Protein AF-A0AA40I3T8-F1 (afdb_monomer_lite)

Sequence (195 aa):
MSRAKANWLRAFNKVRLQLQEARGEGEMSKSLWFKGGPGGGLIIIDSMPDIRKRKPIPLVSDLKNHVYKKTLQALIYPISCTTPHNFEVWTATTPTYCYECEGLLWGIARQGMRCTECGVKCHEKCQDLLNADCLQRAAEKSSKHGAEDRTQNIIMVLKDRMKIRERNKPEIFELIQEIFAVTKAAHTQQMKGGC

Structure (mmCIF, N/CA/C/O backbone):
data_AF-A0AA40I3T8-F1
#
_entry.id   AF-A0AA40I3T8-F1
#
loop_
_atom_site.group_PDB
_atom_site.id
_atom_site.type_symbol
_atom_site.label_atom_id
_atom_site.label_alt_id
_atom_site.label_comp_id
_atom_site.label_asym_id
_atom_site.label_entity_id
_atom_site.label_seq_id
_atom_site.pdbx_PDB_ins_code
_atom_site.Cartn_x
_atom_site.Cartn_y
_atom_site.Cartn_z
_atom_site.occupancy
_atom_site.B_iso_or_equiv
_atom_site.auth_seq_id
_atom_site.auth_comp_id
_atom_site.auth_asym_id
_atom_site.auth_atom_id
_atom_site.pdbx_PDB_model_num
ATOM 1 N N . MET A 1 1 ? 21.566 -36.179 -21.725 1.00 53.62 1 MET A N 1
ATOM 2 C CA . MET A 1 1 ? 21.954 -34.922 -21.033 1.00 53.62 1 MET A CA 1
ATOM 3 C C . MET A 1 1 ? 20.804 -33.932 -21.158 1.00 53.62 1 MET A C 1
ATOM 5 O O . MET A 1 1 ? 20.347 -33.722 -22.273 1.00 53.62 1 MET A O 1
ATOM 9 N N . SER A 1 2 ? 20.280 -33.382 -20.056 1.00 72.12 2 SER A N 1
ATOM 10 C CA . SER A 1 2 ? 19.110 -32.493 -20.123 1.00 72.12 2 SER A CA 1
ATOM 11 C C . SER A 1 2 ? 19.454 -31.164 -20.807 1.00 72.12 2 SER A C 1
ATOM 13 O O . SER A 1 2 ? 20.553 -30.627 -20.646 1.00 72.12 2 SER A O 1
ATOM 15 N N . ARG A 1 3 ? 18.495 -30.616 -21.561 1.00 63.03 3 ARG A N 1
ATOM 16 C CA . ARG A 1 3 ? 18.618 -29.331 -22.276 1.00 63.03 3 ARG A CA 1
ATOM 17 C C . ARG A 1 3 ? 18.999 -28.190 -21.316 1.00 63.03 3 ARG A C 1
ATOM 19 O O . ARG A 1 3 ? 19.818 -27.342 -21.651 1.00 63.03 3 ARG A O 1
ATOM 26 N N . ALA A 1 4 ? 18.503 -28.257 -20.079 1.00 53.59 4 ALA A N 1
ATOM 27 C CA . ALA A 1 4 ? 18.861 -27.359 -18.983 1.00 53.59 4 ALA A CA 1
ATOM 28 C C . ALA A 1 4 ? 20.340 -27.468 -18.567 1.00 53.59 4 ALA A C 1
ATOM 30 O O . ALA A 1 4 ? 21.004 -26.448 -18.410 1.00 53.59 4 ALA A O 1
ATOM 31 N N . LYS A 1 5 ? 20.893 -28.685 -18.466 1.00 64.19 5 LYS A N 1
ATOM 32 C CA . LYS A 1 5 ? 22.305 -28.908 -18.114 1.00 64.19 5 LYS A CA 1
ATOM 33 C C . LYS A 1 5 ? 23.253 -28.413 -19.209 1.00 64.19 5 LYS A C 1
ATOM 35 O O . LYS A 1 5 ? 24.288 -27.832 -18.900 1.00 64.19 5 LYS A O 1
ATOM 40 N N . ALA A 1 6 ? 22.882 -28.580 -20.480 1.00 76.94 6 ALA A N 1
ATOM 41 C CA . ALA A 1 6 ? 23.649 -28.047 -21.608 1.00 76.94 6 ALA A CA 1
ATOM 42 C C . ALA A 1 6 ? 23.644 -26.508 -21.637 1.00 76.94 6 ALA A C 1
ATOM 44 O O . ALA A 1 6 ? 24.681 -25.887 -21.869 1.00 76.94 6 ALA A O 1
ATOM 45 N N . ASN A 1 7 ? 22.495 -25.895 -21.348 1.00 64.69 7 ASN A N 1
ATOM 46 C CA . ASN A 1 7 ? 22.360 -24.441 -21.299 1.00 64.69 7 ASN A CA 1
ATOM 47 C C . ASN A 1 7 ? 23.112 -23.837 -20.105 1.00 64.69 7 ASN A C 1
ATOM 49 O O . ASN A 1 7 ? 23.801 -22.831 -20.268 1.00 64.69 7 ASN A O 1
ATOM 53 N N . TRP A 1 8 ? 23.060 -24.490 -18.942 1.00 78.94 8 TRP A N 1
ATOM 54 C CA . TRP A 1 8 ? 23.827 -24.093 -17.762 1.00 78.94 8 TRP A CA 1
ATOM 55 C C . TRP A 1 8 ? 25.337 -24.201 -18.004 1.00 78.94 8 TRP A C 1
ATOM 57 O O . TRP A 1 8 ? 26.060 -23.250 -17.726 1.00 78.94 8 TRP A O 1
ATOM 67 N N . LEU A 1 9 ? 25.818 -25.290 -18.622 1.00 80.38 9 LEU A N 1
ATOM 68 C CA . LEU A 1 9 ? 27.239 -25.428 -18.970 1.00 80.38 9 LEU A CA 1
ATOM 69 C C . LEU A 1 9 ? 27.714 -24.339 -19.944 1.00 80.38 9 LEU A C 1
ATOM 71 O O . LEU A 1 9 ? 28.826 -23.838 -19.801 1.00 80.38 9 LEU A O 1
ATOM 75 N N . ARG A 1 10 ? 26.894 -23.956 -20.931 1.00 74.56 10 ARG A N 1
ATOM 76 C CA . ARG A 1 10 ? 27.240 -22.879 -21.875 1.00 74.56 10 ARG A CA 1
ATOM 77 C C . ARG A 1 10 ? 27.305 -21.518 -21.187 1.00 74.56 10 ARG A C 1
ATOM 79 O O . ARG A 1 10 ? 28.254 -20.777 -21.423 1.00 74.56 10 ARG A O 1
ATOM 86 N N . ALA A 1 11 ? 26.332 -21.206 -20.329 1.00 71.44 11 ALA A N 1
ATOM 87 C CA . ALA A 1 11 ? 26.319 -19.962 -19.563 1.00 71.44 11 ALA A CA 1
ATOM 88 C C . ALA A 1 11 ? 27.517 -19.885 -18.603 1.00 71.44 11 ALA A C 1
ATOM 90 O O . ALA A 1 11 ? 28.241 -18.893 -18.596 1.00 71.44 11 ALA A O 1
ATOM 91 N N . PHE A 1 12 ? 27.784 -20.971 -17.874 1.00 83.94 12 PHE A N 1
ATOM 92 C CA . PHE A 1 12 ? 28.923 -21.089 -16.969 1.00 83.94 12 PHE A CA 1
ATOM 93 C C . PHE A 1 12 ? 30.262 -20.928 -17.701 1.00 83.94 12 PHE A C 1
ATOM 95 O O . PHE A 1 12 ? 31.098 -20.129 -17.288 1.00 83.94 12 PHE A O 1
ATOM 102 N N . ASN A 1 13 ? 30.459 -21.620 -18.829 1.00 82.31 13 ASN A N 1
ATOM 103 C CA . ASN A 1 13 ? 31.703 -21.530 -19.597 1.00 82.31 13 ASN A CA 1
ATOM 104 C C . ASN A 1 13 ? 31.924 -20.148 -20.220 1.00 82.31 13 ASN A C 1
ATOM 106 O O . ASN A 1 13 ? 33.068 -19.710 -20.315 1.00 82.31 13 ASN A O 1
ATOM 110 N N . LYS A 1 14 ? 30.849 -19.446 -20.596 1.00 71.25 14 LYS A N 1
ATOM 111 C CA . LYS A 1 14 ? 30.925 -18.080 -21.123 1.00 71.25 14 LYS A CA 1
ATOM 112 C C . LYS A 1 14 ? 31.380 -17.085 -20.052 1.00 71.25 14 LYS A C 1
ATOM 114 O O . LYS A 1 14 ? 32.286 -16.303 -20.308 1.00 71.25 14 LYS A O 1
ATOM 119 N N . VAL A 1 15 ? 30.823 -17.175 -18.842 1.00 68.44 15 VAL A N 1
ATOM 120 C CA . VAL A 1 15 ? 31.252 -16.354 -17.693 1.00 68.44 15 VAL A CA 1
ATOM 121 C C . VAL A 1 15 ? 32.684 -16.704 -17.266 1.00 68.44 15 VAL A C 1
ATOM 123 O O . VAL A 1 15 ? 33.480 -15.819 -16.969 1.00 68.44 15 VAL A O 1
ATOM 126 N N . ARG A 1 16 ? 33.050 -17.993 -17.289 1.00 77.44 16 ARG A N 1
ATOM 127 C CA . ARG A 1 16 ? 34.401 -18.471 -16.955 1.00 77.44 16 ARG A CA 1
ATOM 128 C C . ARG A 1 16 ? 35.474 -17.924 -17.904 1.00 77.44 16 ARG A C 1
ATOM 130 O O . ARG A 1 16 ? 36.539 -17.546 -17.432 1.00 77.44 16 ARG A O 1
ATOM 137 N N . LEU A 1 17 ? 35.203 -17.883 -19.211 1.00 65.94 17 LEU A N 1
ATOM 138 C CA . LEU A 1 17 ? 36.125 -17.323 -20.209 1.00 65.94 17 LEU A CA 1
ATOM 139 C C . LEU A 1 17 ? 36.310 -15.812 -20.020 1.00 65.94 17 LEU A C 1
ATOM 141 O O . LEU A 1 17 ? 37.442 -15.346 -20.001 1.00 65.94 17 LEU A O 1
ATOM 145 N N . GLN A 1 18 ? 35.226 -15.085 -19.742 1.00 57.81 18 GLN A N 1
ATOM 146 C CA . GLN A 1 18 ? 35.279 -13.648 -19.444 1.00 57.81 18 GLN A CA 1
ATOM 147 C C . GLN A 1 18 ? 36.075 -13.337 -18.165 1.00 57.81 18 GLN A C 1
ATOM 149 O O . GLN A 1 18 ? 36.774 -12.331 -18.092 1.00 57.81 18 GLN A O 1
ATOM 154 N N . LEU A 1 19 ? 36.021 -14.221 -17.163 1.00 55.50 19 LEU A N 1
ATOM 155 C CA . LEU A 1 19 ? 36.841 -14.111 -15.951 1.00 55.50 19 LEU A CA 1
ATOM 156 C C . LEU A 1 19 ? 38.314 -14.492 -16.174 1.00 55.50 19 LEU A C 1
ATOM 158 O O . LEU A 1 19 ? 39.167 -14.007 -15.435 1.00 55.50 19 LEU A O 1
ATOM 162 N N . GLN A 1 20 ? 38.623 -15.357 -17.149 1.00 55.56 20 GLN A N 1
ATOM 163 C CA . GLN A 1 20 ? 40.003 -15.692 -17.528 1.00 55.56 20 GLN A CA 1
ATOM 164 C C . GLN A 1 20 ? 40.654 -14.578 -18.355 1.00 55.56 20 GLN A C 1
ATOM 166 O O . GLN A 1 20 ? 41.813 -14.263 -18.107 1.00 55.56 20 GLN A O 1
ATOM 171 N N . GLU A 1 21 ? 39.908 -13.937 -19.259 1.00 50.06 21 GLU A N 1
ATOM 172 C CA . GLU A 1 21 ? 40.351 -12.730 -19.976 1.00 50.06 21 GLU A CA 1
ATOM 173 C C . GLU A 1 21 ? 40.605 -11.559 -19.013 1.00 50.06 21 GLU A C 1
ATOM 175 O O . GLU A 1 21 ? 41.564 -10.817 -19.187 1.00 50.06 21 GLU A O 1
ATOM 180 N N . ALA A 1 22 ? 39.816 -11.447 -17.938 1.00 47.25 22 ALA A N 1
ATOM 181 C CA . ALA A 1 22 ? 40.004 -10.441 -16.889 1.00 47.25 22 ALA A CA 1
ATOM 182 C C . ALA A 1 22 ? 41.127 -10.763 -15.874 1.00 47.25 22 ALA A C 1
ATOM 184 O O . ALA A 1 22 ? 41.370 -9.965 -14.971 1.00 47.25 22 ALA A O 1
ATOM 185 N N . ARG A 1 23 ? 41.786 -11.930 -15.968 1.00 41.06 23 ARG A N 1
ATOM 186 C CA . ARG A 1 23 ? 42.823 -12.393 -15.017 1.00 41.06 23 ARG A CA 1
ATOM 187 C C . ARG A 1 23 ? 44.205 -12.627 -15.632 1.00 41.06 23 ARG A C 1
ATOM 189 O O . ARG A 1 23 ? 45.072 -13.193 -14.966 1.00 41.06 23 ARG A O 1
ATOM 196 N N . GLY A 1 24 ? 44.445 -12.198 -16.866 1.00 42.38 24 GLY A N 1
ATOM 197 C CA . GLY A 1 24 ? 45.802 -12.142 -17.404 1.00 42.38 24 GLY A CA 1
ATOM 198 C C . GLY A 1 24 ? 46.616 -11.024 -16.749 1.00 42.38 24 GLY A C 1
ATOM 199 O O . GLY A 1 24 ? 46.648 -9.944 -17.313 1.00 42.38 24 GLY A O 1
ATOM 200 N N . GLU A 1 25 ? 47.193 -11.287 -15.565 1.00 33.34 25 GLU A N 1
ATOM 201 C CA . GLU A 1 25 ? 48.498 -10.816 -15.039 1.00 33.34 25 GLU A CA 1
ATOM 202 C C . GLU A 1 25 ? 48.643 -11.179 -13.530 1.00 33.34 25 GLU A C 1
ATOM 204 O O . GLU A 1 25 ? 47.852 -10.732 -12.703 1.00 33.34 25 GLU A O 1
ATOM 209 N N . GLY A 1 26 ? 49.658 -11.991 -13.169 1.00 31.94 26 GLY A N 1
ATOM 210 C CA . GLY A 1 26 ? 50.244 -12.058 -11.806 1.00 31.94 26 GLY A CA 1
ATOM 211 C C . GLY A 1 26 ? 49.864 -13.204 -10.834 1.00 31.94 26 GLY A C 1
ATOM 212 O O . GLY A 1 26 ? 49.038 -13.014 -9.951 1.00 31.94 26 GLY A O 1
ATOM 213 N N . GLU A 1 27 ? 50.500 -14.376 -11.007 1.00 31.41 27 GLU A N 1
ATOM 214 C CA . GLU A 1 27 ? 51.139 -15.317 -10.032 1.00 31.41 27 GLU A CA 1
ATOM 215 C C . GLU A 1 27 ? 50.787 -15.301 -8.506 1.00 31.41 27 GLU A C 1
ATOM 217 O O . GLU A 1 27 ? 50.675 -14.247 -7.900 1.00 31.41 27 GLU A O 1
ATOM 222 N N . MET A 1 28 ? 50.863 -16.369 -7.687 1.00 34.16 28 MET A N 1
ATOM 223 C CA . MET A 1 28 ? 50.444 -17.788 -7.648 1.00 34.16 28 MET A CA 1
ATOM 224 C C . MET A 1 28 ? 50.898 -18.359 -6.268 1.00 34.16 28 MET A C 1
ATOM 226 O O . MET A 1 28 ? 52.085 -18.400 -5.978 1.00 34.16 28 MET A O 1
ATOM 230 N N . SER A 1 29 ? 49.953 -18.900 -5.480 1.00 36.94 29 SER A N 1
ATOM 231 C CA . SER A 1 29 ? 50.084 -19.968 -4.447 1.00 36.94 29 SER A CA 1
ATOM 232 C C . SER A 1 29 ? 50.837 -19.805 -3.105 1.00 36.94 29 SER A C 1
ATOM 234 O O . SER A 1 29 ? 52.056 -19.674 -3.064 1.00 36.94 29 SER A O 1
ATOM 236 N N . LYS A 1 30 ? 50.106 -20.091 -2.002 1.00 35.59 30 LYS A N 1
ATOM 237 C CA . LYS A 1 30 ? 50.321 -21.198 -1.012 1.00 35.59 30 LYS A CA 1
ATOM 238 C C . LYS A 1 30 ? 49.269 -21.106 0.125 1.00 35.59 30 LYS A C 1
ATOM 240 O O . LYS A 1 30 ? 49.257 -20.143 0.876 1.00 35.59 30 LYS A O 1
ATOM 245 N N . SER A 1 31 ? 48.196 -21.912 0.108 1.00 34.19 31 SER A N 1
ATOM 246 C CA . SER A 1 31 ? 48.013 -23.217 0.799 1.00 34.19 31 SER A CA 1
ATOM 247 C C . SER A 1 31 ? 47.914 -23.122 2.341 1.00 34.19 31 SER A C 1
ATOM 249 O O . SER A 1 31 ? 48.894 -22.821 3.008 1.00 34.19 31 SER A O 1
ATOM 251 N N . LEU A 1 32 ? 46.712 -23.285 2.914 1.00 34.31 32 LE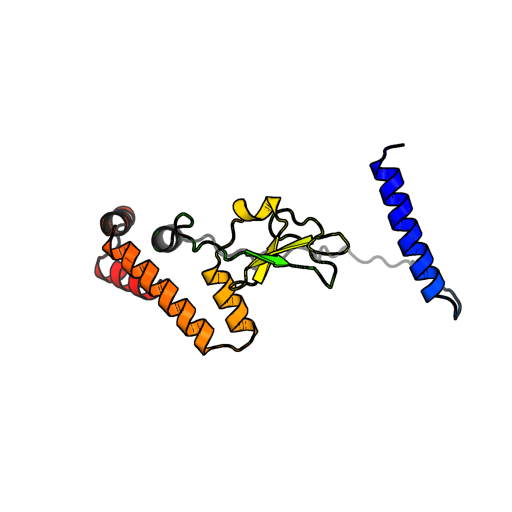U A N 1
ATOM 252 C CA . LEU A 1 32 ? 46.184 -24.544 3.503 1.00 34.31 32 LEU A CA 1
ATOM 253 C C . LEU A 1 32 ? 46.664 -24.838 4.943 1.00 34.31 32 LEU A C 1
ATOM 255 O O . LEU A 1 32 ? 47.571 -25.629 5.168 1.00 34.31 32 LEU A O 1
ATOM 259 N N . TRP A 1 33 ? 46.023 -24.193 5.921 1.00 36.47 33 TRP A N 1
ATOM 260 C CA . TRP A 1 33 ? 45.115 -24.788 6.926 1.00 36.47 33 TRP A CA 1
ATOM 261 C C . TRP A 1 33 ? 45.320 -26.226 7.454 1.00 36.47 33 TRP A C 1
ATOM 263 O O . TRP A 1 33 ? 44.358 -26.835 7.906 1.00 36.47 33 TRP A O 1
ATOM 273 N N . PHE A 1 34 ? 46.536 -26.767 7.503 1.00 34.00 34 PHE A N 1
ATOM 274 C CA . PHE A 1 34 ? 46.805 -27.980 8.283 1.00 34.00 34 PHE A CA 1
ATOM 275 C C . PHE A 1 34 ? 48.152 -27.911 9.005 1.00 34.00 34 PHE A C 1
ATOM 277 O O . PHE A 1 34 ? 49.190 -28.252 8.448 1.00 34.00 34 PHE A O 1
ATOM 284 N N . LYS A 1 35 ? 48.110 -27.547 10.292 1.00 39.00 35 LYS A N 1
ATOM 285 C CA . LYS A 1 35 ? 49.017 -28.084 11.317 1.00 39.00 35 LYS A CA 1
ATOM 286 C C . LYS A 1 35 ? 48.231 -28.296 12.613 1.00 39.00 35 LYS A C 1
ATOM 288 O O . LYS A 1 35 ? 47.920 -27.341 13.314 1.00 39.00 35 LYS A O 1
ATOM 293 N N . GLY A 1 36 ? 47.889 -29.554 12.890 1.00 34.34 36 GLY A N 1
ATOM 294 C CA . GLY A 1 36 ? 47.422 -30.005 14.201 1.00 34.34 36 GLY A CA 1
ATOM 295 C C . GLY A 1 36 ? 48.603 -30.260 15.141 1.00 34.34 36 GLY A C 1
ATOM 296 O O . GLY A 1 36 ? 49.664 -30.697 14.697 1.00 34.34 36 GLY A O 1
ATOM 297 N N . GLY A 1 37 ? 48.403 -29.987 16.431 1.00 33.59 37 GLY A N 1
ATOM 298 C CA . GLY A 1 37 ? 49.328 -30.291 17.524 1.00 33.59 37 GLY A CA 1
ATOM 299 C C . GLY A 1 37 ? 48.556 -30.706 18.791 1.00 33.59 37 GLY A C 1
ATOM 300 O O . GLY A 1 37 ? 47.400 -30.306 18.939 1.00 33.59 37 GLY A O 1
ATOM 301 N N . PRO A 1 38 ? 49.147 -31.537 19.672 1.00 43.41 38 PRO A N 1
ATOM 302 C CA . PRO A 1 38 ? 48.437 -32.271 20.716 1.00 43.41 38 PRO A CA 1
ATOM 303 C C . PRO A 1 38 ? 48.323 -31.458 22.011 1.00 43.41 38 PRO A C 1
ATOM 305 O O . PRO A 1 38 ? 49.317 -31.150 22.663 1.00 43.41 38 PRO A O 1
ATOM 308 N N . GLY A 1 39 ? 47.096 -31.142 22.409 1.00 37.53 39 GLY A N 1
ATOM 309 C CA . GLY A 1 39 ? 46.791 -30.516 23.689 1.00 37.53 39 GLY A CA 1
ATOM 310 C C . GLY A 1 39 ? 45.315 -30.706 23.983 1.00 37.53 39 GLY A C 1
ATOM 311 O O . GLY A 1 39 ? 44.472 -30.159 23.278 1.00 37.53 39 GLY A O 1
ATOM 312 N N . GLY A 1 40 ? 45.008 -31.541 24.975 1.00 48.44 40 GLY A N 1
ATOM 313 C CA . GLY A 1 40 ? 43.648 -31.789 25.434 1.00 48.44 40 GLY A CA 1
ATOM 314 C C . GLY A 1 40 ? 42.999 -30.496 25.919 1.00 48.44 40 GLY A C 1
ATOM 315 O O . GLY A 1 40 ? 43.243 -30.055 27.036 1.00 48.44 40 GLY A O 1
ATOM 316 N N . GLY A 1 41 ? 42.179 -29.894 25.065 1.00 36.56 41 GLY A N 1
ATOM 317 C CA . GLY A 1 41 ? 41.217 -28.874 25.445 1.00 36.56 41 GLY A CA 1
ATOM 318 C C . GLY A 1 41 ? 39.893 -29.557 25.742 1.00 36.56 41 GLY A C 1
ATOM 319 O O . GLY A 1 41 ? 39.342 -30.237 24.876 1.00 36.56 41 GLY A O 1
ATOM 320 N N . LEU A 1 42 ? 39.404 -29.399 26.972 1.00 43.22 42 LEU A N 1
ATOM 321 C CA . LEU A 1 42 ? 38.028 -29.707 27.349 1.00 43.22 42 LEU A CA 1
ATOM 322 C C . LEU A 1 42 ? 37.093 -29.175 26.260 1.00 43.22 42 LEU A C 1
ATOM 324 O O . LEU A 1 42 ? 37.211 -28.018 25.855 1.00 43.22 42 LEU A O 1
ATOM 328 N N . ILE A 1 43 ? 36.171 -30.015 25.792 1.00 50.72 43 ILE A N 1
ATOM 329 C CA . ILE A 1 43 ? 35.053 -29.565 24.968 1.00 50.72 43 ILE A CA 1
ATOM 330 C C . ILE A 1 43 ? 34.221 -28.650 25.868 1.00 50.72 43 ILE A C 1
ATOM 332 O O . ILE A 1 43 ? 33.333 -29.106 26.585 1.00 50.72 43 ILE A O 1
ATOM 336 N N . ILE A 1 44 ? 34.545 -27.356 25.886 1.00 51.69 44 ILE A N 1
ATOM 337 C CA . ILE A 1 44 ? 33.626 -26.351 26.394 1.00 51.69 44 ILE A CA 1
ATOM 338 C C . ILE A 1 44 ? 32.483 -26.375 25.392 1.00 51.69 44 ILE A C 1
ATOM 340 O O . ILE A 1 44 ? 32.632 -25.985 24.233 1.00 51.69 44 ILE A O 1
ATOM 344 N N . ILE A 1 45 ? 31.350 -26.914 25.830 1.00 48.59 45 ILE A N 1
ATOM 345 C CA . ILE A 1 45 ? 30.057 -26.784 25.169 1.00 48.59 45 ILE A CA 1
ATOM 346 C C . ILE A 1 45 ? 29.678 -25.295 25.260 1.00 48.59 45 ILE A C 1
ATOM 348 O O . ILE A 1 45 ? 28.756 -24.920 25.971 1.00 48.59 45 ILE A O 1
ATOM 352 N N . ASP A 1 46 ? 30.416 -24.416 24.582 1.00 53.28 46 ASP A N 1
ATOM 353 C CA . ASP A 1 46 ? 30.194 -22.964 24.596 1.00 53.28 46 ASP A CA 1
ATOM 354 C C . ASP A 1 46 ? 29.285 -22.538 23.442 1.00 53.28 46 ASP A C 1
ATOM 356 O O . ASP A 1 46 ? 29.437 -21.519 22.774 1.00 53.28 46 ASP A O 1
ATOM 360 N N . SER A 1 47 ? 28.295 -23.374 23.160 1.00 52.41 47 SER A N 1
ATOM 361 C CA . SER A 1 47 ? 27.213 -23.038 22.248 1.00 52.41 47 SER A CA 1
ATOM 362 C C . SER A 1 47 ? 25.909 -23.600 22.786 1.00 52.41 47 SER A C 1
ATOM 364 O O . SER A 1 47 ? 25.148 -24.241 22.071 1.00 52.41 47 SER A O 1
ATOM 366 N N . MET A 1 48 ? 25.622 -23.335 24.065 1.00 52.97 48 MET A N 1
ATOM 367 C CA . MET A 1 48 ? 24.229 -23.097 24.428 1.00 52.97 48 MET A CA 1
ATOM 368 C C . MET A 1 48 ? 23.801 -21.832 23.672 1.00 52.97 48 MET A C 1
ATOM 370 O O . MET A 1 48 ? 24.305 -20.752 23.985 1.00 52.97 48 MET A O 1
ATOM 374 N N . PRO A 1 49 ? 22.907 -21.915 22.671 1.00 56.50 49 PRO A N 1
ATOM 375 C CA . PRO A 1 49 ? 22.335 -20.707 22.109 1.00 56.50 49 PRO A CA 1
ATOM 376 C C . PRO A 1 49 ? 21.561 -20.021 23.238 1.00 56.50 49 PRO A C 1
ATOM 378 O O . PRO A 1 49 ? 20.692 -20.643 23.848 1.00 56.50 49 PRO A O 1
ATOM 381 N N . ASP A 1 50 ? 21.928 -18.776 23.547 1.00 53.94 50 ASP A N 1
ATOM 382 C CA . ASP A 1 50 ? 21.332 -17.905 24.567 1.00 53.94 50 ASP A CA 1
ATOM 383 C C . ASP A 1 50 ? 19.878 -18.272 24.938 1.00 53.94 50 ASP A C 1
ATOM 385 O O . ASP A 1 50 ? 18.916 -17.798 24.325 1.00 53.94 50 ASP A O 1
ATOM 389 N N . ILE A 1 51 ? 19.689 -19.031 26.026 1.00 54.34 51 ILE A N 1
ATOM 390 C CA . ILE A 1 51 ? 18.368 -19.209 26.664 1.00 54.34 51 ILE A CA 1
ATOM 391 C C . ILE A 1 51 ? 17.788 -17.837 27.075 1.00 54.34 51 ILE A C 1
ATOM 393 O O . ILE A 1 51 ? 16.574 -17.657 27.159 1.00 54.34 51 ILE A O 1
ATOM 397 N N . ARG A 1 52 ? 18.657 -16.829 27.229 1.00 57.19 52 ARG A N 1
ATOM 398 C CA . ARG A 1 52 ? 18.346 -15.441 27.602 1.00 57.19 52 ARG A CA 1
ATOM 399 C C . ARG A 1 52 ? 17.595 -14.636 26.537 1.00 57.19 52 ARG A C 1
ATOM 401 O O . ARG A 1 52 ? 17.204 -13.508 26.813 1.00 57.19 52 ARG A O 1
ATOM 408 N N . LYS A 1 53 ? 17.372 -15.180 25.336 1.00 57.59 53 LYS A N 1
ATOM 409 C CA . LYS A 1 53 ? 16.606 -14.502 24.271 1.00 57.59 53 LYS A CA 1
ATOM 410 C C . LYS A 1 53 ? 15.183 -15.031 24.095 1.00 57.59 53 LYS A C 1
ATOM 412 O O . LYS A 1 53 ? 14.464 -14.546 23.220 1.00 57.59 53 LYS A O 1
ATOM 417 N N . ARG A 1 54 ? 14.729 -15.991 24.914 1.00 59.75 54 ARG A N 1
ATOM 418 C CA . ARG A 1 54 ? 13.306 -16.351 24.921 1.00 59.75 54 ARG A CA 1
ATOM 419 C C . ARG A 1 54 ? 12.530 -15.224 25.589 1.00 59.75 54 ARG A C 1
ATOM 421 O O . ARG A 1 54 ? 12.620 -15.032 26.798 1.00 59.75 54 ARG A O 1
ATOM 428 N N . LYS A 1 55 ? 11.783 -14.464 24.782 1.00 61.84 55 LYS A N 1
ATOM 429 C CA . LYS A 1 55 ? 10.778 -13.529 25.295 1.00 61.84 55 LYS A CA 1
ATOM 430 C C . LYS A 1 55 ? 9.878 -14.298 26.278 1.00 61.84 55 LYS A C 1
ATOM 432 O O . LYS A 1 55 ? 9.514 -15.434 25.958 1.00 61.84 55 LYS A O 1
ATOM 437 N N . PRO A 1 56 ? 9.557 -13.729 27.452 1.00 76.75 56 PRO A N 1
ATOM 438 C CA . PRO A 1 56 ? 8.668 -14.380 28.406 1.00 76.75 56 PRO A CA 1
ATOM 439 C C . PRO A 1 56 ? 7.343 -14.742 27.728 1.00 76.75 56 PRO A C 1
ATOM 441 O O . PRO A 1 56 ? 6.901 -14.039 26.814 1.00 76.75 56 PRO A O 1
ATOM 444 N N . ILE A 1 57 ? 6.740 -15.860 28.150 1.00 73.88 57 ILE A N 1
ATOM 445 C CA . ILE A 1 57 ? 5.434 -16.293 27.641 1.00 73.88 57 ILE A CA 1
ATOM 446 C C . ILE A 1 57 ? 4.454 -15.145 27.914 1.00 73.88 57 ILE A C 1
ATOM 448 O O . ILE A 1 57 ? 4.314 -14.753 29.075 1.00 73.88 57 ILE A O 1
ATOM 452 N N . PRO A 1 58 ? 3.834 -14.560 26.874 1.00 77.50 58 PRO A N 1
ATOM 453 C CA . PRO A 1 58 ? 2.958 -13.416 27.058 1.00 77.50 58 PRO A CA 1
ATOM 454 C C . PRO A 1 58 ? 1.759 -13.825 27.908 1.00 77.50 58 PRO A C 1
ATOM 456 O O . PRO A 1 58 ? 1.230 -14.930 27.759 1.00 77.50 58 PRO A O 1
ATOM 459 N N . LEU A 1 59 ? 1.309 -12.923 28.780 1.00 87.75 59 LEU A N 1
ATOM 460 C CA . LEU A 1 59 ? 0.075 -13.144 29.519 1.00 87.75 59 LEU A CA 1
ATOM 461 C C . LEU A 1 59 ? -1.094 -13.223 28.529 1.00 87.75 59 LEU A C 1
ATOM 463 O O . LEU A 1 59 ? -1.079 -12.599 27.464 1.00 87.75 59 LEU A O 1
ATOM 467 N N . VAL A 1 60 ? -2.144 -13.963 28.886 1.00 89.25 60 VAL A N 1
ATOM 468 C CA . VAL A 1 60 ? -3.349 -14.099 28.044 1.00 89.25 60 VAL A CA 1
ATOM 469 C C . VAL A 1 60 ? -3.949 -12.724 27.710 1.00 89.25 60 VAL A C 1
ATOM 471 O O . VAL A 1 60 ? -4.411 -12.501 26.591 1.00 89.25 60 VAL A O 1
ATOM 474 N N . SER A 1 61 ? -3.879 -11.773 28.646 1.00 89.12 61 SER A N 1
ATOM 475 C CA . SER A 1 61 ? -4.277 -10.374 28.450 1.00 89.12 61 SER A CA 1
ATOM 476 C C . SER A 1 61 ? -3.452 -9.655 27.380 1.00 89.12 61 SER A C 1
ATOM 478 O O . SER A 1 61 ? -4.013 -8.916 26.568 1.00 89.12 61 SER A O 1
ATOM 480 N N . ASP A 1 62 ? -2.141 -9.893 27.342 1.00 91.94 62 ASP A N 1
ATOM 481 C CA . ASP A 1 62 ? -1.223 -9.253 26.395 1.00 91.94 62 ASP A CA 1
ATOM 482 C C . ASP A 1 62 ? -1.459 -9.788 24.989 1.00 91.94 62 ASP A C 1
ATOM 484 O O . ASP A 1 62 ? -1.533 -9.022 24.025 1.00 91.94 62 ASP A O 1
ATOM 488 N N . LEU A 1 63 ? -1.653 -11.105 24.876 1.00 93.25 63 LEU A N 1
ATOM 489 C CA . LEU A 1 63 ? -2.006 -11.739 23.615 1.00 93.25 63 LEU A CA 1
ATOM 490 C C . LEU A 1 63 ? -3.370 -11.248 23.119 1.00 93.25 63 LEU A C 1
ATOM 492 O O . LEU A 1 63 ? -3.486 -10.867 21.956 1.00 93.25 63 LEU A O 1
ATOM 496 N N . LYS A 1 64 ? -4.382 -11.172 23.994 1.00 94.44 64 LYS A N 1
ATOM 497 C CA . LYS A 1 64 ? -5.706 -10.628 23.651 1.00 94.44 64 LYS A CA 1
ATOM 498 C C . LYS A 1 64 ? -5.599 -9.196 23.118 1.00 94.44 64 LYS A C 1
ATOM 500 O O . LYS A 1 64 ? -6.173 -8.889 22.074 1.00 94.44 64 LYS A O 1
ATOM 505 N N . ASN A 1 65 ? -4.839 -8.332 23.793 1.00 93.44 65 ASN A N 1
ATOM 506 C CA . ASN A 1 65 ? -4.610 -6.957 23.345 1.00 93.44 65 ASN A CA 1
ATOM 507 C C . ASN A 1 65 ? -3.860 -6.908 22.005 1.00 93.44 65 ASN A C 1
ATOM 509 O O . ASN A 1 65 ? -4.192 -6.104 21.136 1.00 93.44 65 ASN A O 1
ATOM 513 N N . HIS A 1 66 ? -2.875 -7.784 21.813 1.00 93.50 66 HIS A N 1
ATOM 514 C CA . HIS A 1 66 ? -2.125 -7.869 20.567 1.00 93.50 66 HIS A CA 1
ATOM 515 C C . HIS A 1 66 ? -3.015 -8.265 19.386 1.00 93.50 66 HIS A C 1
ATOM 517 O O . HIS A 1 66 ? -2.993 -7.593 18.353 1.00 93.50 66 HIS A O 1
ATOM 523 N N . VAL A 1 67 ? -3.821 -9.319 19.549 1.00 96.25 67 VAL A N 1
ATOM 524 C CA . VAL A 1 67 ? -4.756 -9.776 18.515 1.00 96.25 67 VAL A CA 1
ATOM 525 C C . VAL A 1 67 ? -5.755 -8.669 18.197 1.00 96.25 67 VAL A C 1
ATOM 527 O O . VAL A 1 67 ? -5.899 -8.328 17.031 1.00 96.25 67 VAL A O 1
ATOM 530 N N . TYR A 1 68 ? -6.346 -8.020 19.206 1.00 95.75 68 TYR A N 1
ATOM 531 C CA . TYR A 1 68 ? -7.230 -6.865 19.014 1.00 95.75 68 TYR A CA 1
ATOM 532 C C . TYR A 1 68 ? -6.599 -5.782 18.120 1.00 95.75 68 TYR A C 1
ATOM 534 O O . TYR A 1 68 ? -7.181 -5.384 17.110 1.00 95.75 68 TYR A O 1
ATOM 542 N N . LYS A 1 69 ? -5.371 -5.352 18.439 1.00 94.75 69 LYS A N 1
ATOM 543 C CA . LYS A 1 69 ? -4.649 -4.328 17.666 1.00 94.75 69 LYS A CA 1
ATOM 544 C C . LYS A 1 69 ? -4.380 -4.767 16.226 1.00 94.75 69 LYS A C 1
ATOM 546 O O . LYS A 1 69 ? -4.523 -3.967 15.305 1.00 94.75 69 LYS A O 1
ATOM 551 N N . LYS A 1 70 ? -3.989 -6.029 16.021 1.00 94.44 70 LYS A N 1
ATOM 552 C CA . LYS A 1 70 ? -3.714 -6.579 14.685 1.00 94.44 70 LYS A CA 1
ATOM 553 C C . LYS A 1 70 ? -4.981 -6.739 13.851 1.00 94.44 70 LYS A C 1
ATOM 555 O O . LYS A 1 70 ? -4.945 -6.420 12.668 1.00 94.44 70 LYS A O 1
ATOM 560 N N . THR A 1 71 ? -6.087 -7.153 14.462 1.00 95.50 71 THR A N 1
ATOM 561 C CA . THR A 1 71 ? -7.392 -7.260 13.802 1.00 95.50 71 THR A CA 1
ATOM 562 C C . THR A 1 71 ? -7.881 -5.894 13.327 1.00 95.50 71 THR A C 1
ATOM 564 O O . THR A 1 71 ? -8.273 -5.767 12.170 1.00 95.50 71 THR A O 1
ATOM 567 N N . LEU A 1 72 ? -7.776 -4.852 14.165 1.00 94.31 72 LEU A N 1
ATOM 568 C CA . LEU A 1 72 ? -8.104 -3.483 13.749 1.00 94.31 72 LEU A CA 1
ATOM 569 C C . LEU A 1 72 ? -7.235 -3.022 12.575 1.00 94.31 72 LEU A C 1
ATOM 571 O O . LEU A 1 72 ? -7.770 -2.579 11.561 1.00 94.31 72 LEU A O 1
ATOM 575 N N . GLN A 1 73 ? -5.912 -3.191 12.673 1.00 92.50 73 GLN A N 1
ATOM 576 C CA . GLN A 1 73 ? -4.982 -2.783 11.616 1.00 92.50 73 GLN A CA 1
ATOM 577 C C . GLN A 1 73 ? -5.249 -3.500 10.284 1.00 92.50 73 GLN A C 1
ATOM 579 O O . GLN A 1 73 ? -5.135 -2.893 9.222 1.00 92.50 73 GLN A O 1
ATOM 584 N N . ALA A 1 74 ? -5.601 -4.787 10.330 1.00 92.38 74 ALA A N 1
ATOM 585 C CA . ALA A 1 74 ? -5.878 -5.579 9.136 1.00 92.38 74 ALA A CA 1
ATOM 586 C C . ALA A 1 74 ? -7.188 -5.171 8.442 1.00 92.38 74 ALA A C 1
ATOM 588 O O . ALA A 1 74 ? -7.301 -5.282 7.223 1.00 92.38 74 ALA A O 1
ATOM 589 N N . LEU A 1 75 ? -8.184 -4.708 9.205 1.00 93.62 75 LEU A N 1
ATOM 590 C CA . LEU A 1 75 ? -9.526 -4.417 8.691 1.00 93.62 75 LEU A CA 1
ATOM 591 C C . LEU A 1 75 ? -9.760 -2.938 8.362 1.00 93.62 75 LEU A C 1
ATOM 593 O O . LEU A 1 75 ? -10.622 -2.637 7.528 1.00 93.62 75 LEU A O 1
ATOM 597 N N . ILE A 1 76 ? -8.986 -2.028 8.964 1.00 93.69 76 ILE A N 1
ATOM 598 C CA . ILE A 1 76 ? -9.011 -0.595 8.632 1.00 93.69 76 ILE A CA 1
ATOM 599 C C . ILE A 1 76 ? -8.400 -0.308 7.259 1.00 93.69 76 ILE A C 1
ATOM 601 O O . ILE A 1 76 ? -8.847 0.595 6.555 1.00 93.69 76 ILE A O 1
ATOM 605 N N . TYR A 1 77 ? -7.431 -1.123 6.845 1.00 91.94 77 TYR A N 1
ATOM 606 C CA . TYR A 1 77 ? -6.774 -1.014 5.550 1.00 91.94 77 TYR A CA 1
ATOM 607 C C . TYR A 1 77 ? -6.620 -2.407 4.907 1.00 91.94 77 TYR A C 1
ATOM 609 O O . TYR A 1 77 ? -5.547 -3.011 4.962 1.00 91.94 77 TYR A O 1
ATOM 617 N N . PRO A 1 78 ? -7.717 -2.968 4.361 1.00 89.88 78 PRO A N 1
ATOM 618 C CA . PRO A 1 78 ? -7.731 -4.336 3.858 1.00 89.88 78 PRO A CA 1
ATOM 619 C C . PRO A 1 78 ? -7.010 -4.474 2.510 1.00 89.88 78 PRO A C 1
ATOM 621 O O . PRO A 1 78 ? -7.096 -3.612 1.638 1.00 89.88 78 PRO A O 1
ATOM 624 N N . ILE A 1 79 ? -6.379 -5.632 2.292 1.00 85.81 79 ILE A N 1
ATOM 625 C CA . ILE A 1 79 ? -5.626 -5.954 1.061 1.00 85.81 79 ILE A CA 1
ATOM 626 C C . ILE A 1 79 ? -6.510 -5.859 -0.198 1.00 85.81 79 ILE A C 1
ATOM 628 O O . ILE A 1 79 ? -6.044 -5.498 -1.278 1.00 85.81 79 ILE A O 1
ATOM 632 N N . SER A 1 80 ? -7.813 -6.114 -0.056 1.00 74.62 80 SER A N 1
ATOM 633 C CA . SER A 1 80 ? -8.787 -6.061 -1.152 1.00 74.62 80 SER A CA 1
ATOM 634 C C . SER A 1 80 ? -9.017 -4.660 -1.728 1.00 74.62 80 SER A C 1
ATOM 636 O O . SER A 1 80 ? -9.676 -4.538 -2.754 1.00 74.62 80 SER A O 1
ATOM 638 N N . CYS A 1 81 ? -8.547 -3.598 -1.067 1.00 73.75 81 CYS A N 1
ATOM 639 C CA . CYS A 1 81 ? -8.684 -2.225 -1.554 1.00 73.75 81 CYS A CA 1
ATOM 640 C C . CYS A 1 81 ? -7.334 -1.544 -1.800 1.00 73.75 81 CYS A C 1
ATOM 642 O O . CYS A 1 81 ? -7.228 -0.325 -1.676 1.00 73.75 81 CYS A O 1
ATOM 644 N N . THR A 1 82 ? -6.290 -2.297 -2.135 1.00 82.31 82 THR A N 1
ATOM 645 C CA . THR A 1 82 ? -4.990 -1.715 -2.492 1.00 82.31 82 THR A CA 1
ATOM 646 C C . THR A 1 82 ? -5.093 -0.861 -3.763 1.00 82.31 82 THR A C 1
ATOM 648 O O . THR A 1 82 ? -5.956 -1.068 -4.616 1.00 82.31 82 THR A O 1
ATOM 651 N N . THR A 1 83 ? -4.265 0.183 -3.862 1.00 87.12 83 THR A N 1
ATOM 652 C CA . THR A 1 83 ? -4.218 1.028 -5.069 1.00 87.12 83 THR A CA 1
ATOM 653 C C . THR A 1 83 ? -3.603 0.228 -6.218 1.00 87.12 83 THR A C 1
ATOM 655 O O . THR A 1 83 ? -2.516 -0.322 -6.014 1.00 87.12 83 THR A O 1
ATOM 658 N N . PRO A 1 84 ? -4.235 0.179 -7.407 1.00 91.94 84 PRO A N 1
ATOM 659 C CA . PRO A 1 84 ? -3.643 -0.486 -8.560 1.00 91.94 84 PRO A CA 1
ATOM 660 C C . PRO A 1 84 ? -2.317 0.184 -8.934 1.00 91.94 84 PRO A C 1
ATOM 662 O O . PRO A 1 84 ? -2.167 1.404 -8.846 1.00 91.94 84 PRO A O 1
ATOM 665 N N . HIS A 1 85 ? -1.338 -0.618 -9.343 1.00 94.81 85 HIS A N 1
ATOM 666 C CA . HIS A 1 85 ? -0.056 -0.099 -9.816 1.00 94.81 85 HIS A CA 1
ATOM 667 C C . HIS A 1 85 ? -0.209 0.519 -11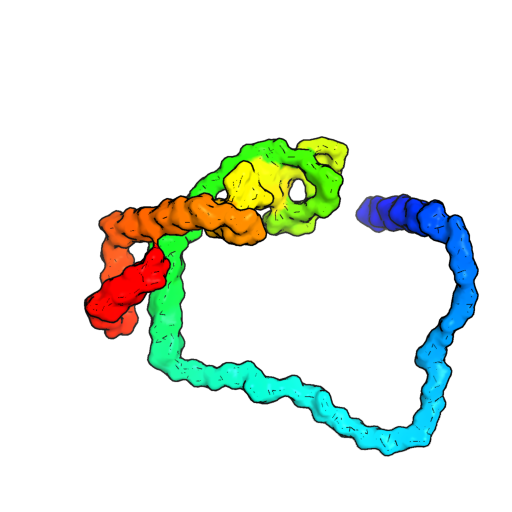.205 1.00 94.81 85 HIS A C 1
ATOM 669 O O . HIS A 1 85 ? -0.911 -0.021 -12.056 1.00 94.81 85 HIS A O 1
ATOM 675 N N . ASN A 1 86 ? 0.508 1.613 -11.454 1.00 95.50 86 ASN A N 1
ATOM 676 C CA . ASN A 1 86 ? 0.604 2.219 -12.779 1.00 95.50 86 ASN A CA 1
ATOM 677 C C . ASN A 1 86 ? 1.848 1.680 -13.505 1.00 95.50 86 ASN A C 1
ATOM 679 O O . ASN A 1 86 ? 2.944 2.230 -13.363 1.00 95.50 86 ASN A O 1
ATOM 683 N N . PHE A 1 87 ? 1.700 0.540 -14.183 1.00 97.00 87 PHE A N 1
ATOM 684 C CA . PHE A 1 87 ? 2.802 -0.162 -14.840 1.00 97.00 87 PHE A CA 1
ATOM 685 C C . PHE A 1 87 ? 3.135 0.402 -16.220 1.00 97.00 87 PHE A C 1
ATOM 687 O O . PHE A 1 87 ? 2.278 0.497 -17.092 1.00 97.00 87 PHE A O 1
ATOM 694 N N . GLU A 1 88 ? 4.423 0.651 -16.447 1.00 96.56 88 GLU A N 1
ATOM 695 C CA . GLU A 1 88 ? 4.974 0.988 -17.757 1.00 96.56 88 GLU A CA 1
ATOM 696 C C . GLU A 1 88 ? 6.036 -0.025 -18.177 1.00 96.56 88 GLU A C 1
ATOM 698 O O . GLU A 1 88 ? 6.743 -0.606 -17.344 1.00 96.56 88 GLU A O 1
ATOM 703 N N . VAL A 1 89 ? 6.168 -0.225 -19.489 1.00 95.38 89 VAL A N 1
ATOM 704 C CA . VAL A 1 89 ? 7.194 -1.111 -20.041 1.00 95.38 89 VAL A CA 1
ATOM 705 C C . VAL A 1 89 ? 8.576 -0.534 -19.751 1.00 95.38 89 VAL A C 1
ATOM 707 O O . VAL A 1 89 ? 8.860 0.625 -20.050 1.00 95.38 89 VAL A O 1
ATOM 710 N N . TRP A 1 90 ? 9.460 -1.357 -19.194 1.00 93.19 90 TRP A N 1
ATOM 711 C CA . TRP A 1 90 ? 10.759 -0.922 -18.700 1.00 93.19 90 TRP A CA 1
ATOM 712 C C . TRP A 1 90 ? 11.890 -1.848 -19.157 1.00 93.19 90 TRP A C 1
ATOM 714 O O . TRP A 1 90 ? 11.753 -3.072 -19.205 1.00 93.19 90 TRP A O 1
ATOM 724 N N . THR A 1 91 ? 13.036 -1.240 -19.473 1.00 89.38 91 THR A N 1
ATOM 725 C CA . THR A 1 91 ? 14.270 -1.952 -19.818 1.00 89.38 91 THR A CA 1
ATOM 726 C C . THR A 1 91 ? 15.227 -1.955 -18.630 1.00 89.38 91 THR A C 1
ATOM 728 O O . THR A 1 91 ? 15.626 -0.896 -18.139 1.00 89.38 91 THR A O 1
ATOM 731 N N . ALA A 1 92 ? 15.625 -3.145 -18.185 1.00 87.00 92 ALA A N 1
ATOM 732 C CA . ALA A 1 92 ? 16.601 -3.315 -17.120 1.00 87.00 92 ALA A CA 1
ATOM 733 C C . ALA A 1 92 ? 18.018 -3.018 -17.624 1.00 87.00 92 ALA A C 1
ATOM 735 O O . ALA A 1 92 ? 18.547 -3.736 -18.467 1.00 87.00 92 ALA A O 1
ATOM 736 N N . THR A 1 93 ? 18.645 -1.969 -17.088 1.00 87.31 93 THR A N 1
ATOM 737 C CA . THR A 1 93 ? 20.044 -1.610 -17.388 1.00 87.31 93 THR A CA 1
ATOM 738 C C . THR A 1 93 ? 21.057 -2.430 -16.588 1.00 87.31 93 THR A C 1
ATOM 740 O O . THR A 1 93 ? 22.232 -2.477 -16.936 1.00 87.31 93 THR A O 1
ATOM 743 N N . THR A 1 94 ? 20.609 -3.092 -15.520 1.00 87.00 94 THR A N 1
ATOM 744 C CA . THR A 1 94 ? 21.413 -3.968 -14.662 1.00 87.00 94 THR A CA 1
ATOM 745 C C . THR A 1 94 ? 20.641 -5.253 -14.349 1.00 87.00 94 THR A C 1
ATOM 747 O O . THR A 1 94 ? 19.402 -5.228 -14.385 1.00 87.00 94 THR A O 1
ATOM 750 N N . PRO A 1 95 ? 21.324 -6.376 -14.029 1.00 90.50 95 PRO A N 1
ATOM 751 C CA . PRO A 1 95 ? 20.665 -7.626 -13.655 1.00 90.50 95 PRO A CA 1
ATOM 752 C C . PRO A 1 95 ? 19.642 -7.389 -12.540 1.00 90.50 95 PRO A C 1
ATOM 754 O O . PRO A 1 95 ? 19.995 -7.062 -11.410 1.00 90.50 95 PRO A O 1
ATOM 757 N N . THR A 1 96 ? 18.362 -7.501 -12.886 1.00 92.50 96 THR A N 1
ATOM 758 C CA . THR A 1 96 ? 17.243 -7.182 -11.998 1.00 92.50 96 THR A CA 1
ATOM 759 C C . THR A 1 96 ? 16.314 -8.380 -11.926 1.00 92.50 96 THR A C 1
ATOM 761 O O . THR A 1 96 ? 16.021 -8.991 -12.949 1.00 92.50 96 THR A O 1
ATOM 764 N N . TYR A 1 97 ? 15.824 -8.696 -10.735 1.00 94.38 97 TYR A N 1
ATOM 765 C CA . TYR A 1 97 ? 14.916 -9.815 -10.507 1.00 94.38 97 TYR A CA 1
ATOM 766 C C . TYR A 1 97 ? 13.475 -9.320 -10.372 1.00 94.38 97 TYR A C 1
ATOM 768 O O . TYR A 1 97 ? 13.224 -8.228 -9.858 1.00 94.38 97 TYR A O 1
ATOM 776 N N . CYS A 1 98 ? 12.535 -10.110 -10.881 1.00 94.88 98 CYS A N 1
ATOM 777 C CA . CYS A 1 98 ? 11.108 -9.874 -10.723 1.00 94.88 98 CYS A CA 1
ATOM 778 C C . CYS A 1 98 ? 10.723 -9.987 -9.247 1.00 94.88 98 CYS A C 1
ATOM 780 O O . CYS A 1 98 ? 11.126 -10.935 -8.584 1.00 94.88 98 CYS A O 1
ATOM 782 N N . TYR A 1 99 ? 9.897 -9.062 -8.758 1.00 95.12 99 TYR A N 1
ATOM 783 C CA . TYR A 1 99 ? 9.422 -9.091 -7.374 1.00 95.12 99 TYR A CA 1
ATOM 784 C C . TYR A 1 99 ? 8.561 -10.324 -7.056 1.00 95.12 99 TYR A C 1
ATOM 786 O O . TYR A 1 99 ? 8.695 -10.883 -5.980 1.00 95.12 99 TYR A O 1
ATOM 794 N N . GLU A 1 100 ? 7.716 -10.758 -7.997 1.00 94.81 100 GLU A N 1
ATOM 795 C CA . GLU A 1 100 ? 6.783 -11.875 -7.778 1.00 94.81 100 GLU A CA 1
ATOM 796 C C . GLU A 1 100 ? 7.462 -13.254 -7.821 1.00 94.81 100 GLU A C 1
ATOM 798 O O . GLU A 1 100 ? 7.449 -13.995 -6.850 1.00 94.81 100 GLU A O 1
ATOM 803 N N . CYS A 1 101 ? 8.071 -13.617 -8.956 1.00 94.31 101 CYS A N 1
ATOM 804 C CA . CYS A 1 101 ? 8.629 -14.961 -9.150 1.00 94.31 101 CYS A CA 1
ATOM 805 C C . CYS A 1 101 ? 10.123 -15.086 -8.829 1.00 94.31 101 CYS A C 1
ATOM 807 O O . CYS A 1 101 ? 10.707 -16.134 -9.099 1.00 94.31 101 CYS A O 1
ATOM 809 N N . GLU A 1 102 ? 10.766 -14.000 -8.389 1.00 94.81 102 GLU A N 1
ATOM 810 C CA . GLU A 1 102 ? 12.217 -13.907 -8.153 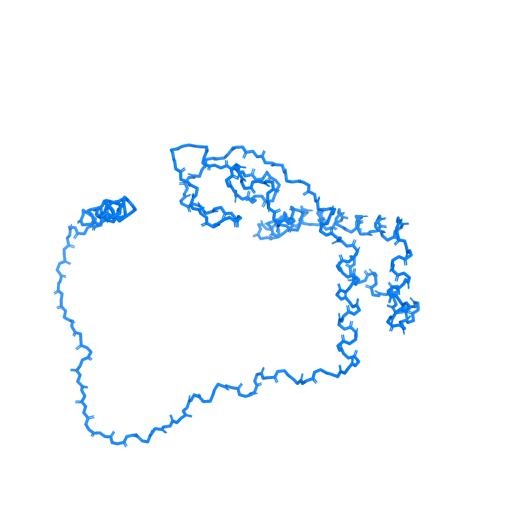1.00 94.81 102 GLU A CA 1
ATOM 811 C C . GLU A 1 102 ? 13.092 -14.257 -9.377 1.00 94.81 102 GLU A C 1
ATOM 813 O O . GLU A 1 102 ? 14.315 -14.339 -9.292 1.00 94.81 102 GLU A O 1
ATOM 818 N N . GLY A 1 103 ? 12.488 -14.432 -10.557 1.00 91.50 103 GLY A N 1
ATOM 819 C CA . GLY A 1 103 ? 13.181 -14.740 -11.800 1.00 91.50 103 GLY A CA 1
ATOM 820 C C . GLY A 1 103 ? 13.867 -13.515 -12.397 1.00 91.50 103 GLY A C 1
ATOM 821 O O . GLY A 1 103 ? 13.362 -12.395 -12.314 1.00 91.50 103 GLY A O 1
ATOM 822 N N . LEU A 1 104 ? 15.006 -13.725 -13.058 1.00 92.25 104 LEU A N 1
ATOM 823 C CA . LEU A 1 104 ? 15.745 -12.654 -13.726 1.00 92.25 104 LEU A CA 1
ATOM 824 C C . LEU A 1 104 ? 14.898 -12.002 -14.839 1.00 92.25 104 LEU A C 1
ATOM 826 O O . LEU A 1 104 ? 14.289 -12.689 -15.665 1.00 92.25 104 LEU A O 1
ATOM 830 N N . LEU A 1 105 ? 14.886 -10.671 -14.888 1.00 90.81 105 LEU A N 1
ATOM 831 C CA . LEU A 1 105 ? 14.395 -9.885 -16.020 1.00 90.81 105 LEU A CA 1
ATOM 832 C C . LEU A 1 105 ? 15.499 -9.879 -17.087 1.00 90.81 105 LEU A C 1
ATOM 834 O O . LEU A 1 105 ? 16.471 -9.132 -16.981 1.00 90.81 105 LEU A O 1
ATOM 838 N N . TRP A 1 106 ? 15.391 -10.771 -18.073 1.00 79.00 106 TRP A N 1
ATOM 839 C CA . TRP A 1 106 ? 16.437 -11.031 -19.068 1.00 79.00 106 TRP A CA 1
ATOM 840 C C . TRP A 1 106 ? 15.983 -10.671 -20.488 1.00 79.00 106 TRP A C 1
ATOM 842 O O . TRP A 1 106 ? 14.793 -10.673 -20.788 1.00 79.00 106 TRP A O 1
ATOM 85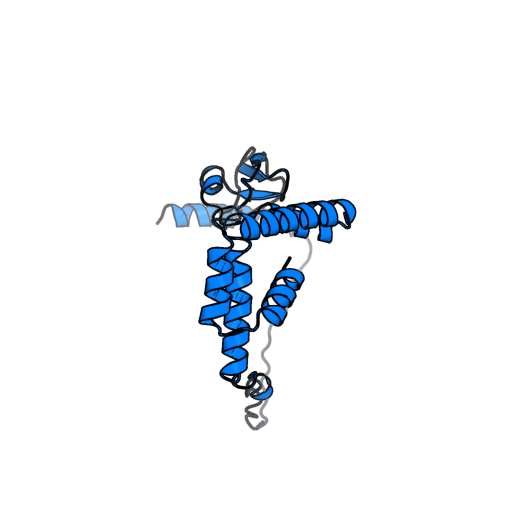2 N N . GLY A 1 107 ? 16.941 -10.355 -21.363 1.00 73.94 107 GLY A N 1
ATOM 853 C CA . GLY A 1 107 ? 16.700 -9.921 -22.745 1.00 73.94 107 GLY A CA 1
ATOM 854 C C . GLY A 1 107 ? 17.460 -8.637 -23.083 1.00 73.94 107 GLY A C 1
ATOM 855 O O . GLY A 1 107 ? 18.125 -8.072 -22.219 1.00 73.94 107 GLY A O 1
ATOM 856 N N . ILE A 1 108 ? 17.366 -8.166 -24.330 1.00 69.19 108 ILE A N 1
ATOM 857 C CA . ILE A 1 108 ? 18.096 -6.973 -24.812 1.00 69.19 108 ILE A CA 1
ATOM 858 C C . ILE A 1 108 ? 17.343 -5.674 -24.475 1.00 69.19 108 ILE A C 1
ATOM 860 O O . ILE A 1 108 ? 17.957 -4.697 -24.058 1.00 69.19 108 ILE A O 1
ATOM 864 N N . ALA A 1 109 ? 16.012 -5.671 -24.587 1.00 75.88 109 ALA A N 1
ATOM 865 C CA . ALA A 1 109 ? 15.160 -4.539 -24.220 1.00 75.88 109 ALA A CA 1
ATOM 866 C C . ALA A 1 109 ? 13.796 -5.018 -23.699 1.00 75.88 109 ALA A C 1
ATOM 868 O O . ALA A 1 109 ? 13.405 -6.153 -23.972 1.00 75.88 109 ALA A O 1
ATOM 869 N N . ARG A 1 110 ? 13.070 -4.135 -22.994 1.00 78.38 110 ARG A N 1
ATOM 870 C CA . ARG A 1 110 ? 11.666 -4.323 -22.578 1.00 78.38 110 ARG A CA 1
ATOM 871 C C . ARG A 1 110 ? 11.436 -5.639 -21.815 1.00 78.38 110 ARG A C 1
ATOM 873 O O . ARG A 1 110 ? 10.488 -6.365 -22.087 1.00 78.38 110 ARG A O 1
ATOM 880 N N . GLN A 1 111 ? 12.329 -5.961 -20.875 1.00 83.88 111 GLN A N 1
ATOM 881 C CA . GLN A 1 111 ? 12.337 -7.245 -20.158 1.00 83.88 111 GLN A CA 1
ATOM 882 C C . GLN A 1 111 ? 11.207 -7.377 -19.124 1.00 83.88 111 GLN A C 1
ATOM 884 O O . GLN A 1 111 ? 10.973 -8.471 -18.606 1.00 83.88 111 GLN A O 1
ATOM 889 N N . GLY A 1 112 ? 10.534 -6.278 -18.778 1.00 92.81 112 GLY A N 1
ATOM 890 C CA . GLY A 1 112 ? 9.444 -6.304 -17.816 1.00 92.81 112 GLY A CA 1
ATOM 891 C C . GLY A 1 112 ? 8.722 -4.974 -17.669 1.00 92.81 112 GLY A C 1
ATOM 892 O O . GLY A 1 112 ? 8.853 -4.068 -18.492 1.00 92.81 112 GLY A O 1
ATOM 893 N N . MET A 1 113 ? 7.973 -4.879 -16.580 1.00 95.81 113 MET A N 1
ATOM 894 C CA . MET A 1 113 ? 7.160 -3.734 -16.204 1.00 95.81 113 MET A CA 1
ATOM 895 C C . MET A 1 113 ? 7.755 -3.061 -14.971 1.00 95.81 113 MET A C 1
ATOM 897 O O . MET A 1 113 ? 8.332 -3.719 -14.097 1.00 95.81 113 MET A O 1
ATOM 901 N N . ARG A 1 114 ? 7.596 -1.741 -14.878 1.00 96.56 114 ARG A N 1
ATOM 902 C CA . ARG A 1 114 ? 7.947 -0.952 -13.698 1.00 96.56 114 ARG A CA 1
ATOM 903 C C . ARG A 1 114 ? 6.792 -0.030 -13.337 1.00 96.56 114 ARG A C 1
ATOM 905 O O . ARG A 1 114 ? 6.312 0.711 -14.183 1.00 96.56 114 ARG A O 1
ATOM 912 N N . CYS A 1 115 ? 6.382 -0.044 -12.072 1.00 97.06 115 CYS A N 1
ATOM 913 C CA . CYS A 1 115 ? 5.397 0.913 -11.575 1.00 97.06 115 CYS A CA 1
ATOM 914 C C . CYS A 1 115 ? 6.031 2.307 -11.450 1.00 97.06 115 CYS A C 1
ATOM 916 O O . CYS A 1 115 ? 7.086 2.450 -10.821 1.00 97.06 115 CYS A O 1
ATOM 918 N N . THR A 1 116 ? 5.399 3.332 -12.018 1.00 95.81 116 THR A N 1
ATOM 919 C CA . THR A 1 116 ? 5.892 4.722 -11.986 1.00 95.81 116 THR A CA 1
ATOM 920 C C . THR A 1 116 ? 5.873 5.312 -10.576 1.00 95.81 116 THR A C 1
ATOM 922 O O . THR A 1 116 ? 6.825 5.982 -10.168 1.00 95.81 116 THR A O 1
ATOM 925 N N . GLU A 1 117 ? 4.872 4.949 -9.777 1.00 94.50 117 GLU A N 1
ATOM 926 C CA . GLU A 1 117 ? 4.720 5.426 -8.403 1.00 94.50 117 GLU A CA 1
ATOM 927 C C . GLU A 1 117 ? 5.692 4.732 -7.439 1.00 94.50 117 GLU A C 1
ATOM 929 O O . GLU A 1 117 ? 6.647 5.327 -6.921 1.00 94.50 117 GLU A O 1
ATOM 934 N N . CYS A 1 118 ? 5.494 3.430 -7.217 1.00 95.06 118 CYS A N 1
ATOM 935 C CA . CYS A 1 118 ? 6.222 2.695 -6.185 1.00 95.06 118 CYS A CA 1
ATOM 936 C C . CYS A 1 118 ? 7.551 2.096 -6.672 1.00 95.06 118 CYS A C 1
ATOM 938 O O . CYS A 1 118 ? 8.377 1.652 -5.870 1.00 95.06 118 CYS A O 1
ATOM 940 N N . GLY A 1 119 ? 7.785 2.058 -7.986 1.00 95.19 119 GLY A N 1
ATOM 941 C CA . GLY A 1 119 ? 9.004 1.503 -8.568 1.00 95.19 119 GLY A CA 1
ATOM 942 C C . GLY A 1 119 ? 9.142 -0.017 -8.474 1.00 95.19 119 GLY A C 1
ATOM 943 O O . GLY A 1 119 ? 10.251 -0.497 -8.704 1.00 95.19 119 GLY A O 1
ATOM 944 N N . VAL A 1 120 ? 8.090 -0.772 -8.114 1.00 96.06 120 VAL A N 1
ATOM 945 C CA . VAL A 1 120 ? 8.128 -2.246 -8.176 1.00 96.06 120 VAL A CA 1
ATOM 946 C C . VAL A 1 120 ? 8.392 -2.686 -9.614 1.00 96.06 120 VAL A C 1
ATOM 948 O O . VAL A 1 120 ? 7.933 -2.035 -10.553 1.00 96.06 120 VAL A O 1
ATOM 951 N N . LYS A 1 121 ? 9.176 -3.753 -9.770 1.00 96.25 121 LYS A N 1
ATOM 952 C CA . LYS A 1 121 ? 9.599 -4.290 -11.063 1.00 96.25 121 LYS A CA 1
ATOM 953 C C . LYS A 1 121 ? 9.182 -5.751 -11.155 1.00 96.25 121 LYS A C 1
ATOM 955 O O . LYS A 1 121 ? 9.441 -6.519 -10.227 1.00 96.25 121 LYS A O 1
ATOM 960 N N . CYS A 1 122 ? 8.562 -6.140 -12.258 1.00 96.62 122 CYS A N 1
ATOM 961 C CA . CYS A 1 122 ? 8.086 -7.505 -12.467 1.00 96.62 122 CYS A CA 1
ATOM 962 C C . CYS A 1 122 ? 8.109 -7.882 -13.949 1.00 96.62 122 CYS A C 1
ATOM 964 O O . CYS A 1 122 ? 8.298 -7.027 -14.813 1.00 96.62 122 CYS A O 1
ATOM 966 N N . HIS A 1 123 ? 7.923 -9.165 -14.262 1.00 95.56 123 HIS A N 1
ATOM 967 C CA . HIS A 1 123 ? 7.587 -9.566 -15.630 1.00 95.56 123 HIS A CA 1
ATOM 968 C C . HIS A 1 123 ? 6.180 -9.080 -15.994 1.00 95.56 123 HIS A C 1
ATOM 970 O O . HIS A 1 123 ? 5.336 -8.916 -15.116 1.00 95.56 123 HIS A O 1
ATOM 976 N N . GLU A 1 124 ? 5.910 -8.947 -17.292 1.00 93.50 124 GLU A N 1
ATOM 977 C CA . GLU A 1 124 ? 4.573 -8.642 -17.825 1.00 93.50 124 GLU A CA 1
ATOM 978 C C . GLU A 1 124 ? 3.523 -9.648 -17.328 1.00 93.50 124 GLU A C 1
ATOM 980 O O . GLU A 1 124 ? 2.527 -9.265 -16.732 1.00 93.50 124 GLU A O 1
ATOM 985 N N . LYS A 1 125 ? 3.820 -10.952 -17.405 1.00 93.50 125 LYS A N 1
ATOM 986 C CA . LYS A 1 125 ? 2.948 -12.023 -16.883 1.00 93.50 125 LYS A CA 1
ATOM 987 C C . LYS A 1 125 ? 2.743 -12.020 -15.361 1.00 93.50 125 LYS A C 1
ATOM 989 O O . LYS A 1 125 ? 1.880 -12.733 -14.866 1.00 93.50 125 LYS A O 1
ATOM 994 N N . CYS A 1 126 ? 3.596 -11.320 -14.615 1.00 95.00 126 CYS A N 1
ATOM 995 C CA . CYS A 1 126 ? 3.544 -11.289 -13.155 1.00 95.00 126 CYS A CA 1
ATOM 996 C C . CYS A 1 126 ? 2.803 -10.060 -12.626 1.00 95.00 126 CYS A C 1
ATOM 998 O O . CYS A 1 126 ? 2.547 -10.007 -11.430 1.00 95.00 126 CYS A O 1
ATOM 1000 N N . GLN A 1 127 ? 2.477 -9.081 -13.476 1.00 93.31 127 GLN A N 1
ATOM 1001 C CA . GLN A 1 127 ? 1.946 -7.792 -13.029 1.00 93.31 127 GLN A CA 1
ATOM 1002 C C . GLN A 1 127 ? 0.615 -7.921 -12.270 1.00 93.31 127 GLN A C 1
ATOM 1004 O O . GLN A 1 127 ? 0.436 -7.264 -11.248 1.00 93.31 127 GLN A O 1
ATOM 1009 N N . ASP A 1 128 ? -0.263 -8.826 -12.712 1.00 90.56 128 ASP A N 1
ATOM 1010 C CA . ASP A 1 128 ? -1.604 -9.022 -12.140 1.00 90.56 128 ASP A CA 1
ATOM 1011 C C . ASP A 1 128 ? -1.606 -9.925 -10.896 1.00 90.56 128 ASP A C 1
ATOM 1013 O O . ASP A 1 128 ? -2.612 -10.039 -10.202 1.00 90.56 128 ASP A O 1
ATOM 1017 N N . LEU A 1 129 ? -0.475 -10.576 -10.609 1.00 90.81 129 LEU A N 1
ATOM 1018 C CA . LEU A 1 129 ? -0.310 -11.512 -9.493 1.00 90.81 129 LEU A CA 1
ATOM 1019 C C . LEU A 1 129 ? 0.359 -10.861 -8.275 1.00 90.81 129 LEU A C 1
ATOM 1021 O O . LEU A 1 129 ? 0.477 -11.492 -7.229 1.00 90.81 129 LEU A O 1
ATOM 1025 N N . LEU A 1 130 ? 0.797 -9.606 -8.400 1.00 89.75 130 LEU A N 1
ATOM 1026 C CA . LEU A 1 130 ? 1.601 -8.941 -7.384 1.00 89.75 130 LEU A CA 1
ATOM 1027 C C . LEU A 1 130 ? 0.827 -8.678 -6.093 1.00 89.75 130 LEU A C 1
ATOM 1029 O O . LEU A 1 130 ? -0.078 -7.845 -6.044 1.00 89.75 130 LEU A O 1
ATOM 1033 N N . ASN A 1 131 ? 1.300 -9.276 -5.002 1.00 87.69 131 ASN A N 1
ATOM 1034 C CA . ASN A 1 131 ? 0.835 -8.963 -3.653 1.00 87.69 131 ASN A CA 1
ATOM 1035 C C . ASN A 1 131 ? 1.708 -7.877 -3.001 1.00 87.69 131 ASN A C 1
ATOM 1037 O O . ASN A 1 131 ? 2.465 -8.125 -2.063 1.00 87.69 131 ASN A O 1
ATOM 1041 N N . ALA A 1 132 ? 1.650 -6.664 -3.551 1.00 89.94 132 ALA A N 1
ATOM 1042 C CA . ALA A 1 132 ? 2.474 -5.542 -3.115 1.00 89.94 132 ALA A CA 1
ATOM 1043 C C . ALA A 1 132 ? 1.652 -4.252 -3.047 1.00 89.94 132 ALA A C 1
ATOM 1045 O O . ALA A 1 132 ? 1.165 -3.781 -4.071 1.00 89.94 132 ALA A O 1
ATOM 1046 N N . ASP A 1 133 ? 1.544 -3.630 -1.871 1.00 93.75 133 ASP A N 1
ATOM 1047 C CA . ASP A 1 133 ? 0.839 -2.352 -1.749 1.00 93.75 133 ASP A CA 1
ATOM 1048 C C . ASP A 1 133 ? 1.633 -1.214 -2.416 1.00 93.75 133 ASP A C 1
ATOM 1050 O O . ASP A 1 133 ? 2.782 -0.928 -2.060 1.00 93.75 133 ASP A O 1
ATOM 1054 N N . CYS A 1 134 ? 1.011 -0.554 -3.396 1.00 94.62 134 CYS A N 1
ATOM 1055 C CA . CYS A 1 134 ? 1.627 0.543 -4.131 1.00 94.62 134 CYS A CA 1
ATOM 1056 C C . CYS A 1 134 ? 1.907 1.777 -3.255 1.00 94.62 134 CYS A C 1
ATOM 1058 O O . CYS A 1 134 ? 3.010 2.323 -3.322 1.00 94.62 134 CYS A O 1
ATOM 1060 N N . LEU A 1 135 ? 0.948 2.216 -2.433 1.00 94.12 135 LEU A N 1
ATOM 1061 C CA . LEU A 1 135 ? 1.082 3.415 -1.598 1.00 94.12 135 LEU A CA 1
ATOM 1062 C C . LEU A 1 135 ? 2.126 3.207 -0.506 1.00 94.12 135 LEU A C 1
ATOM 1064 O O . LEU A 1 135 ? 3.000 4.054 -0.331 1.00 94.12 135 LEU A O 1
ATOM 1068 N N . GLN A 1 136 ? 2.098 2.056 0.165 1.00 93.00 136 GLN A N 1
ATOM 1069 C CA . GLN A 1 136 ? 3.067 1.738 1.211 1.00 93.00 136 GLN A CA 1
ATOM 1070 C C . GLN A 1 136 ? 4.493 1.741 0.651 1.00 93.00 136 GLN A C 1
ATOM 1072 O O . GLN A 1 136 ? 5.389 2.395 1.186 1.00 93.00 136 GLN A O 1
ATOM 1077 N N . ARG A 1 137 ? 4.701 1.094 -0.501 1.00 94.19 137 ARG A N 1
ATOM 1078 C CA . ARG A 1 137 ? 6.011 1.077 -1.163 1.00 94.19 137 ARG A CA 1
ATOM 1079 C C . ARG A 1 137 ? 6.423 2.448 -1.686 1.00 94.19 137 ARG A C 1
ATOM 1081 O O . ARG A 1 137 ? 7.609 2.769 -1.677 1.00 94.19 137 ARG A O 1
ATOM 1088 N N . ALA A 1 138 ? 5.479 3.258 -2.163 1.00 94.81 138 ALA A N 1
ATOM 1089 C CA . ALA A 1 138 ? 5.762 4.624 -2.587 1.00 94.81 138 ALA A CA 1
ATOM 1090 C C . ALA A 1 138 ? 6.196 5.500 -1.399 1.00 94.81 138 ALA A C 1
ATOM 1092 O O . ALA A 1 138 ? 7.141 6.278 -1.549 1.00 94.81 138 ALA A O 1
ATOM 1093 N N . ALA A 1 139 ? 5.583 5.336 -0.222 1.00 94.12 139 ALA A N 1
ATOM 1094 C CA . ALA A 1 139 ? 5.996 6.009 1.009 1.00 94.12 139 ALA A CA 1
ATOM 1095 C C . ALA A 1 139 ? 7.393 5.555 1.458 1.00 94.12 139 ALA A C 1
ATOM 1097 O O . ALA A 1 139 ? 8.267 6.390 1.678 1.00 94.12 139 ALA A O 1
ATOM 1098 N N . GLU A 1 140 ? 7.652 4.243 1.501 1.00 93.38 140 GLU A N 1
ATOM 1099 C CA . GLU A 1 140 ? 8.969 3.689 1.851 1.00 93.38 140 GLU A CA 1
ATOM 1100 C C . GLU A 1 140 ? 10.072 4.158 0.898 1.00 93.38 140 GLU A C 1
ATOM 1102 O O . GLU A 1 140 ? 11.174 4.508 1.324 1.00 93.38 140 GLU A O 1
ATOM 1107 N N . LYS A 1 141 ? 9.782 4.177 -0.409 1.00 93.50 141 LYS A N 1
ATOM 1108 C CA . LYS A 1 141 ? 10.690 4.714 -1.424 1.00 93.50 141 LYS A CA 1
ATOM 1109 C C . LYS A 1 141 ? 10.948 6.197 -1.167 1.00 93.50 141 LYS A C 1
ATOM 1111 O O . LYS A 1 141 ? 12.108 6.586 -1.127 1.00 93.50 141 LYS A O 1
ATOM 1116 N N . SER A 1 142 ? 9.908 7.005 -0.974 1.00 92.88 142 SER A N 1
ATOM 1117 C CA . SER A 1 142 ? 10.038 8.458 -0.775 1.00 92.88 142 SER A CA 1
ATOM 1118 C C . SER A 1 142 ? 10.840 8.791 0.486 1.00 92.88 142 SER A C 1
ATOM 1120 O O . SER A 1 142 ? 11.758 9.607 0.422 1.00 92.88 142 SER A O 1
ATOM 1122 N N . SER A 1 143 ? 10.586 8.071 1.582 1.00 93.56 143 SER A N 1
ATOM 1123 C CA . SER A 1 143 ? 11.321 8.198 2.843 1.00 93.56 143 SER A CA 1
ATOM 1124 C C . SER A 1 143 ? 12.817 7.911 2.669 1.00 93.56 143 SER A C 1
ATOM 1126 O O . SER A 1 143 ? 13.649 8.704 3.097 1.00 93.56 143 SER A O 1
ATOM 1128 N N . LYS A 1 144 ? 13.181 6.838 1.952 1.00 92.62 144 LYS A N 1
ATOM 1129 C CA . LYS A 1 144 ? 14.590 6.488 1.685 1.00 92.62 144 LYS A CA 1
ATOM 1130 C C . LYS A 1 144 ? 15.342 7.520 0.837 1.00 92.62 144 LYS A C 1
ATOM 1132 O O . LYS A 1 144 ? 16.565 7.545 0.887 1.00 92.62 144 LYS A O 1
ATOM 1137 N N . HIS A 1 145 ? 14.634 8.326 0.045 1.00 91.12 145 HIS A N 1
ATOM 1138 C CA . HIS A 1 145 ? 15.233 9.335 -0.837 1.00 91.12 145 HIS A CA 1
ATOM 1139 C C . HIS A 1 145 ? 15.153 10.757 -0.254 1.00 91.12 145 HIS A C 1
ATOM 1141 O O . HIS A 1 145 ? 15.486 11.707 -0.954 1.00 91.12 145 HIS A O 1
ATOM 1147 N N . GLY A 1 146 ? 14.699 10.918 0.997 1.00 88.56 146 GLY A N 1
ATOM 1148 C CA . GLY A 1 146 ? 14.590 12.228 1.651 1.00 88.56 146 GLY A CA 1
ATOM 1149 C C . GLY A 1 146 ? 13.480 13.128 1.094 1.00 88.56 146 GLY A C 1
ATOM 1150 O O . GLY A 1 146 ? 13.505 14.334 1.305 1.00 88.56 146 GLY A O 1
ATOM 1151 N N . ALA A 1 147 ? 12.499 12.567 0.379 1.00 91.00 147 ALA A N 1
ATOM 1152 C CA . ALA A 1 147 ? 11.348 13.312 -0.131 1.00 91.00 147 ALA A CA 1
ATOM 1153 C C . ALA A 1 147 ? 10.234 13.355 0.931 1.00 91.00 147 ALA A C 1
ATOM 1155 O O . ALA A 1 147 ? 9.225 12.646 0.827 1.00 91.00 147 ALA A O 1
ATOM 1156 N N . GLU A 1 148 ? 10.445 14.142 1.988 1.00 91.94 148 GLU A N 1
ATOM 1157 C CA . GLU A 1 148 ? 9.542 14.213 3.147 1.00 91.94 148 GLU A CA 1
ATOM 1158 C C . GLU A 1 148 ? 8.136 14.689 2.765 1.00 91.94 148 GLU A C 1
ATOM 1160 O O . GLU A 1 148 ? 7.164 14.027 3.130 1.00 91.94 148 GLU A O 1
ATOM 1165 N N . ASP A 1 149 ? 8.015 15.729 1.934 1.00 94.31 149 ASP A N 1
ATOM 1166 C CA . ASP A 1 149 ? 6.720 16.250 1.464 1.00 94.31 149 ASP A CA 1
ATOM 1167 C C . ASP A 1 149 ? 5.892 15.178 0.748 1.00 94.31 149 ASP A C 1
ATOM 1169 O O . ASP A 1 149 ? 4.699 14.996 1.006 1.00 94.31 149 ASP A O 1
ATOM 1173 N N . ARG A 1 150 ? 6.544 14.397 -0.122 1.00 92.44 150 ARG A N 1
ATOM 1174 C CA . ARG A 1 150 ? 5.901 13.281 -0.826 1.00 92.44 150 ARG A CA 1
ATOM 1175 C C . ARG A 1 150 ? 5.483 12.185 0.152 1.00 92.44 150 ARG A C 1
ATOM 1177 O O . ARG A 1 150 ? 4.415 11.600 -0.002 1.00 92.44 150 ARG A O 1
ATOM 1184 N N . THR A 1 151 ? 6.304 11.915 1.162 1.00 93.38 151 THR A N 1
ATOM 1185 C CA . THR A 1 151 ? 6.001 10.921 2.198 1.00 93.38 151 THR A CA 1
ATOM 1186 C C . THR A 1 151 ? 4.782 11.345 3.021 1.00 93.38 151 THR A C 1
ATOM 1188 O O . THR A 1 151 ? 3.857 10.552 3.181 1.00 93.38 151 THR A O 1
ATOM 1191 N N . GLN A 1 152 ? 4.730 12.604 3.468 1.00 94.12 152 GLN A N 1
ATOM 1192 C CA . GLN A 1 152 ? 3.589 13.183 4.187 1.00 94.12 152 GLN A CA 1
ATOM 1193 C C . GLN A 1 152 ? 2.309 13.152 3.346 1.00 94.12 152 GLN A C 1
ATOM 1195 O O . GLN A 1 152 ? 1.256 12.752 3.840 1.00 94.12 152 GLN A O 1
ATOM 1200 N N . ASN A 1 153 ? 2.398 13.493 2.057 1.00 95.25 153 ASN A N 1
ATOM 1201 C CA . ASN A 1 153 ? 1.258 13.430 1.148 1.00 95.25 153 ASN A CA 1
ATOM 1202 C C . ASN A 1 153 ? 0.691 12.003 1.030 1.00 95.25 153 ASN A C 1
ATOM 1204 O O . ASN A 1 153 ? -0.517 11.805 1.156 1.00 95.25 153 ASN A O 1
ATOM 1208 N N . ILE A 1 154 ? 1.553 10.994 0.873 1.00 93.38 154 ILE A N 1
ATOM 1209 C CA . ILE A 1 154 ? 1.118 9.591 0.801 1.00 93.38 154 ILE A CA 1
ATOM 1210 C C . ILE A 1 154 ? 0.514 9.130 2.136 1.00 93.38 154 ILE A C 1
ATOM 1212 O O . ILE A 1 154 ? -0.517 8.457 2.136 1.00 93.38 154 ILE A O 1
ATOM 1216 N N . ILE A 1 155 ? 1.108 9.516 3.271 1.00 92.81 155 ILE A N 1
ATOM 1217 C CA . ILE A 1 155 ? 0.562 9.224 4.606 1.00 92.81 155 ILE A CA 1
ATOM 1218 C C . ILE A 1 155 ? -0.838 9.826 4.759 1.00 92.81 155 ILE A C 1
ATOM 1220 O O . ILE A 1 155 ? -1.740 9.158 5.259 1.00 92.81 155 ILE A O 1
ATOM 1224 N N . MET A 1 156 ? -1.049 11.057 4.296 1.00 93.75 156 MET A N 1
ATOM 1225 C CA . MET A 1 156 ? -2.361 11.702 4.321 1.00 93.75 156 MET A CA 1
ATOM 1226 C C . MET A 1 156 ? -3.392 10.921 3.493 1.00 93.75 156 MET A C 1
ATOM 1228 O O . MET A 1 156 ? -4.475 10.628 3.996 1.00 93.75 156 MET A O 1
ATOM 1232 N N . VAL A 1 157 ? -3.038 10.490 2.275 1.00 93.69 157 VAL A N 1
ATOM 1233 C CA . VAL A 1 157 ? -3.916 9.652 1.435 1.00 93.69 157 VAL A CA 1
ATOM 1234 C C . VAL A 1 157 ? -4.263 8.335 2.134 1.00 93.69 157 VAL A C 1
ATOM 1236 O O . VAL A 1 157 ? -5.424 7.926 2.138 1.00 93.69 157 VAL A O 1
ATOM 1239 N N . LEU A 1 158 ? -3.284 7.669 2.755 1.00 92.25 158 LEU A N 1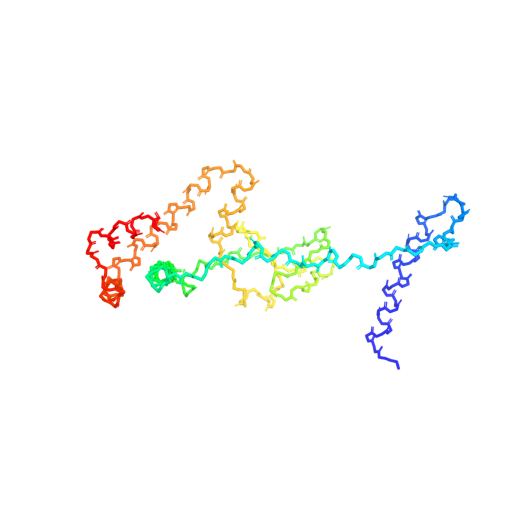
ATOM 1240 C CA . LEU A 1 158 ? -3.517 6.439 3.519 1.00 92.25 158 LEU A CA 1
ATOM 1241 C C . LEU A 1 158 ? -4.497 6.676 4.678 1.00 92.25 158 LEU A C 1
ATOM 1243 O O . LEU A 1 158 ? -5.471 5.932 4.814 1.00 92.25 158 LEU A O 1
ATOM 1247 N N . LYS A 1 159 ? -4.298 7.748 5.452 1.00 92.00 159 LYS A N 1
ATOM 1248 C CA . LYS A 1 159 ? -5.191 8.146 6.553 1.00 92.00 159 LYS A CA 1
ATOM 1249 C C . LYS A 1 159 ? -6.613 8.405 6.083 1.00 92.00 159 LYS A C 1
ATOM 1251 O O . LYS A 1 159 ? -7.565 7.963 6.723 1.00 92.00 159 LYS A O 1
ATOM 1256 N N . ASP A 1 160 ? -6.778 9.098 4.966 1.00 93.25 160 ASP A N 1
ATOM 1257 C CA . ASP A 1 160 ? -8.106 9.406 4.445 1.00 93.25 160 ASP A CA 1
ATOM 1258 C C . ASP A 1 160 ? -8.836 8.146 3.972 1.00 93.25 160 ASP A C 1
ATOM 1260 O O . ASP A 1 160 ? -10.034 7.999 4.224 1.00 93.25 160 ASP A O 1
ATOM 1264 N N . ARG A 1 161 ? -8.121 7.173 3.392 1.00 92.56 161 ARG A N 1
ATOM 1265 C CA . ARG A 1 161 ? -8.701 5.862 3.053 1.00 92.56 161 ARG A CA 1
ATOM 1266 C C . ARG A 1 161 ? -9.147 5.089 4.291 1.00 92.56 161 ARG A C 1
ATOM 1268 O O . ARG A 1 161 ? -10.239 4.521 4.276 1.00 92.56 161 ARG A O 1
ATOM 1275 N N . MET A 1 162 ? -8.355 5.112 5.362 1.00 92.81 162 MET A N 1
ATOM 1276 C CA . MET A 1 162 ? -8.720 4.501 6.645 1.00 92.81 162 MET A CA 1
ATOM 1277 C C . MET A 1 162 ? -9.985 5.145 7.231 1.00 92.81 162 MET A C 1
ATOM 1279 O O . MET A 1 162 ? -10.940 4.444 7.558 1.00 92.81 162 MET A O 1
ATOM 1283 N N . LYS A 1 163 ? -10.071 6.481 7.244 1.00 93.06 163 LYS A N 1
ATOM 1284 C CA . LYS A 1 163 ? -11.278 7.205 7.690 1.00 93.06 163 LYS A CA 1
ATOM 1285 C C . LYS A 1 163 ? -12.504 6.913 6.825 1.00 93.06 163 LYS A C 1
ATOM 1287 O O . LYS A 1 163 ? -13.624 6.852 7.326 1.00 93.06 163 LYS A O 1
ATOM 1292 N N . ILE A 1 164 ? -12.336 6.776 5.508 1.00 93.31 164 ILE A N 1
ATOM 1293 C CA . ILE A 1 164 ? -13.433 6.373 4.614 1.00 93.31 164 ILE A CA 1
ATOM 1294 C C . ILE A 1 164 ? -13.911 4.966 4.978 1.00 93.31 164 ILE A C 1
ATOM 1296 O O . ILE A 1 164 ? -15.116 4.733 5.039 1.00 93.31 164 ILE A O 1
ATOM 1300 N N . ARG A 1 165 ? -12.992 4.039 5.262 1.00 93.19 165 ARG A N 1
ATOM 1301 C CA . ARG A 1 165 ? -13.333 2.671 5.657 1.00 93.19 165 ARG A CA 1
ATOM 1302 C C . ARG A 1 165 ? -14.102 2.625 6.976 1.00 93.19 165 ARG A C 1
ATOM 1304 O O . ARG A 1 165 ? -15.122 1.944 7.031 1.00 93.19 165 ARG A O 1
ATOM 1311 N N . GLU A 1 166 ? -13.638 3.361 7.981 1.00 93.00 166 GLU A N 1
ATOM 1312 C CA . GLU A 1 166 ? -14.302 3.487 9.283 1.00 93.00 166 GLU A CA 1
ATOM 1313 C C . GLU A 1 166 ? -15.730 4.028 9.137 1.00 93.00 166 GLU A C 1
ATOM 1315 O O . GLU A 1 166 ? -16.663 3.457 9.690 1.00 93.00 166 GLU A O 1
ATOM 1320 N N . ARG A 1 167 ? -15.925 5.072 8.319 1.00 93.50 167 ARG A N 1
ATOM 1321 C CA . ARG A 1 167 ? -17.251 5.666 8.079 1.00 93.50 167 ARG A CA 1
ATOM 1322 C C . ARG A 1 167 ? -18.187 4.783 7.260 1.00 93.50 167 ARG A C 1
ATOM 1324 O O . ARG A 1 167 ? -19.386 4.797 7.500 1.00 93.50 167 ARG A O 1
ATOM 1331 N N . ASN A 1 168 ? -17.661 4.058 6.275 1.00 95.56 168 ASN A N 1
ATOM 1332 C CA . ASN A 1 168 ? -18.487 3.262 5.367 1.00 95.56 168 ASN A CA 1
ATOM 1333 C C . ASN A 1 168 ? -18.903 1.914 5.960 1.00 95.56 168 ASN A C 1
ATOM 1335 O O . ASN A 1 168 ? -19.903 1.364 5.510 1.00 95.56 168 ASN A O 1
ATOM 1339 N N . LYS A 1 169 ? -18.112 1.358 6.888 1.00 95.00 169 LYS A N 1
ATOM 1340 C CA . LYS A 1 169 ? -18.398 0.082 7.563 1.00 95.00 169 LYS A CA 1
ATOM 1341 C C . LYS A 1 169 ? -18.130 0.151 9.075 1.00 95.00 169 LYS A C 1
ATOM 1343 O O . LYS A 1 169 ? -17.252 -0.575 9.560 1.00 95.00 169 LYS A O 1
ATOM 1348 N N . PRO A 1 170 ? -18.818 1.041 9.816 1.00 95.62 170 PRO A N 1
ATOM 1349 C CA . PRO A 1 170 ? -18.610 1.200 11.254 1.00 95.62 170 PRO A CA 1
ATOM 1350 C C . PRO A 1 170 ? -18.928 -0.083 12.032 1.00 95.62 170 PRO A C 1
ATOM 1352 O O . PRO A 1 170 ? -18.231 -0.401 12.995 1.00 95.62 170 PRO A O 1
ATOM 1355 N N . GLU A 1 171 ? -19.889 -0.881 11.556 1.00 96.62 171 GLU A N 1
ATOM 1356 C CA . GLU A 1 171 ? -20.353 -2.116 12.192 1.00 96.62 171 GLU A CA 1
ATOM 1357 C C . GLU A 1 171 ? -19.227 -3.138 12.405 1.00 96.62 171 GLU A C 1
ATOM 1359 O O . GLU A 1 171 ? -19.228 -3.894 13.374 1.00 96.62 171 GLU A O 1
ATOM 1364 N N . ILE A 1 172 ? -18.219 -3.140 11.525 1.00 95.62 172 ILE A N 1
ATOM 1365 C CA . ILE A 1 172 ? -17.060 -4.029 11.644 1.00 95.62 172 ILE A CA 1
ATOM 1366 C C . ILE A 1 172 ? -16.222 -3.647 12.867 1.00 95.62 172 ILE A C 1
ATOM 1368 O O . ILE A 1 172 ? -15.771 -4.519 13.608 1.00 95.62 172 ILE A O 1
ATOM 1372 N N . PHE A 1 173 ? -15.992 -2.352 13.079 1.00 95.69 173 PHE A N 1
ATOM 1373 C CA . PHE A 1 173 ? -15.136 -1.860 14.158 1.00 95.69 173 PHE A CA 1
ATOM 1374 C C . PHE A 1 173 ? -15.844 -1.918 15.513 1.00 95.69 173 PHE A C 1
ATOM 1376 O O . PHE A 1 173 ? -15.211 -2.277 16.508 1.00 95.69 173 PHE A O 1
ATOM 1383 N N . GLU A 1 174 ? -17.159 -1.687 15.528 1.00 95.38 174 GLU A N 1
ATOM 1384 C CA . GLU A 1 174 ? -18.019 -1.897 16.697 1.00 95.38 174 GLU A CA 1
ATOM 1385 C C . GLU A 1 174 ? -18.025 -3.370 17.128 1.00 95.38 174 GLU A C 1
ATOM 1387 O O . GLU A 1 174 ? -17.764 -3.675 18.292 1.00 95.38 174 GLU A O 1
ATOM 1392 N N . LEU A 1 175 ? -18.179 -4.303 16.183 1.00 97.00 175 LEU A N 1
ATOM 1393 C CA . LEU A 1 175 ? -18.124 -5.734 16.483 1.00 97.00 175 LEU A CA 1
ATOM 1394 C C . LEU A 1 175 ? -16.762 -6.155 17.060 1.00 97.00 175 LEU A C 1
ATOM 1396 O O . LEU A 1 175 ? -16.696 -6.944 18.003 1.00 97.00 175 LEU A O 1
ATOM 1400 N N . ILE A 1 176 ? -15.654 -5.623 16.532 1.00 96.25 176 ILE A N 1
ATOM 1401 C CA . ILE A 1 176 ? -14.317 -5.896 17.086 1.00 96.25 176 ILE A CA 1
ATOM 1402 C C . ILE A 1 176 ? -14.213 -5.360 18.517 1.00 96.25 176 ILE A C 1
ATOM 1404 O O . ILE A 1 176 ? -13.648 -6.026 19.385 1.00 96.25 176 ILE A O 1
ATOM 1408 N N . GLN A 1 177 ? -14.756 -4.175 18.790 1.00 96.25 177 GLN A N 1
ATOM 1409 C CA . GLN A 1 177 ? -14.787 -3.636 20.145 1.00 96.25 177 GLN A CA 1
ATOM 1410 C C . GLN A 1 177 ? -15.527 -4.583 21.106 1.00 96.25 177 GLN A C 1
ATOM 1412 O O . GLN A 1 177 ? -15.020 -4.862 22.198 1.00 96.25 177 GLN A O 1
ATOM 1417 N N . GLU A 1 178 ? -16.690 -5.093 20.697 1.00 96.62 178 GLU A N 1
ATOM 1418 C CA . GLU A 1 178 ? -17.532 -5.989 21.495 1.00 96.62 178 GLU A CA 1
ATOM 1419 C C . GLU A 1 178 ? -16.875 -7.350 21.738 1.00 96.62 178 GLU A C 1
ATOM 1421 O O . GLU A 1 178 ? -16.747 -7.767 22.890 1.00 96.62 178 GLU A O 1
ATOM 1426 N N . ILE A 1 179 ? -16.366 -8.005 20.687 1.00 96.69 179 ILE A N 1
ATOM 1427 C CA . ILE A 1 179 ? -15.694 -9.315 20.777 1.00 96.69 179 ILE A CA 1
ATOM 1428 C C . ILE A 1 179 ? -14.518 -9.263 21.756 1.00 96.69 179 ILE A C 1
ATOM 1430 O O . ILE A 1 179 ? -14.287 -10.193 22.533 1.00 96.69 179 ILE A O 1
ATOM 1434 N N . PHE A 1 180 ? -13.759 -8.167 21.740 1.00 96.31 180 PHE A N 1
ATOM 1435 C CA . PHE A 1 180 ? -12.613 -8.003 22.628 1.00 96.31 180 PHE A CA 1
ATOM 1436 C C . PHE A 1 180 ? -12.974 -7.360 23.976 1.00 96.31 180 PHE A C 1
ATOM 1438 O O . PHE A 1 180 ? -12.097 -7.276 24.842 1.00 96.31 180 PHE A O 1
ATOM 1445 N N . ALA A 1 181 ? -14.241 -6.998 24.205 1.00 96.25 181 ALA A N 1
ATOM 1446 C CA . ALA A 1 181 ? -14.740 -6.329 25.406 1.00 96.25 181 ALA A CA 1
ATOM 1447 C C . ALA A 1 181 ? -13.903 -5.090 25.790 1.00 96.25 181 ALA A C 1
ATOM 1449 O O . ALA A 1 181 ? -13.473 -4.934 26.934 1.00 96.25 181 ALA A O 1
ATOM 1450 N N . VAL A 1 182 ? -13.613 -4.231 24.807 1.00 95.75 182 VAL A N 1
ATOM 1451 C CA . VAL A 1 182 ? -12.831 -2.998 24.992 1.00 95.75 182 VAL A CA 1
ATOM 1452 C C . VAL A 1 182 ? -13.772 -1.821 25.269 1.00 95.75 182 VAL A C 1
ATOM 1454 O O . VAL A 1 182 ? -14.846 -1.712 24.679 1.00 95.75 182 VAL A O 1
ATOM 1457 N N . THR A 1 183 ? -13.386 -0.913 26.170 1.00 96.19 183 THR A N 1
ATOM 1458 C CA . THR A 1 183 ? -14.187 0.290 26.450 1.00 96.19 183 THR A CA 1
ATOM 1459 C C . THR A 1 183 ? -14.216 1.221 25.235 1.00 96.19 183 THR A C 1
ATOM 1461 O O . THR A 1 183 ? -13.219 1.347 24.522 1.00 96.19 183 THR A O 1
ATOM 1464 N N . LYS A 1 184 ? -15.332 1.933 25.020 1.00 94.38 184 LYS A N 1
ATOM 1465 C CA . LYS A 1 184 ? -15.479 2.874 23.890 1.00 94.38 184 LYS A CA 1
ATOM 1466 C C . LYS A 1 184 ? -14.339 3.899 23.837 1.00 94.38 184 LYS A C 1
ATOM 1468 O O . LYS A 1 184 ? -13.760 4.126 22.782 1.00 94.38 184 LYS A O 1
ATOM 1473 N N . ALA A 1 185 ? -13.952 4.452 24.989 1.00 94.31 185 ALA A N 1
ATOM 1474 C CA . ALA A 1 185 ? -12.858 5.419 25.084 1.00 94.31 185 ALA A CA 1
ATOM 1475 C C . ALA A 1 185 ? -11.506 4.831 24.637 1.00 94.31 185 ALA A C 1
ATOM 1477 O O . ALA A 1 185 ? -10.810 5.435 23.819 1.00 94.31 185 ALA A O 1
ATOM 1478 N N . ALA A 1 186 ? -11.156 3.631 25.119 1.00 93.44 186 ALA A N 1
ATOM 1479 C CA . ALA A 1 186 ? -9.923 2.955 24.721 1.00 93.44 186 ALA A CA 1
ATOM 1480 C C . ALA A 1 186 ? -9.948 2.547 23.239 1.00 93.44 186 ALA A C 1
ATOM 1482 O O . ALA A 1 186 ? -8.924 2.623 22.560 1.00 93.44 186 ALA A O 1
ATOM 1483 N N . HIS A 1 187 ? -11.115 2.157 22.720 1.00 93.69 187 HIS A N 1
ATOM 1484 C CA . HIS A 1 187 ? -11.294 1.820 21.312 1.00 93.69 187 HIS A CA 1
ATOM 1485 C C . HIS A 1 187 ? -11.054 3.026 20.403 1.00 93.69 187 HIS A C 1
ATOM 1487 O O . HIS A 1 187 ? -10.211 2.962 19.511 1.00 93.69 187 HIS A O 1
ATOM 1493 N N . THR A 1 188 ? -11.697 4.160 20.688 1.00 91.69 188 THR A N 1
ATOM 1494 C CA . THR A 1 188 ? -11.503 5.402 19.929 1.00 91.69 188 THR A CA 1
ATOM 1495 C C . THR A 1 188 ? -10.054 5.888 19.985 1.00 91.69 188 THR A C 1
ATOM 1497 O O . THR A 1 188 ? -9.516 6.335 18.974 1.00 91.69 188 THR A O 1
ATOM 1500 N N . GLN A 1 189 ? -9.391 5.792 21.141 1.00 91.06 189 GLN A N 1
ATOM 1501 C CA . GLN A 1 189 ? -7.973 6.144 21.251 1.00 91.06 189 GLN A CA 1
ATOM 1502 C C . GLN A 1 189 ? -7.094 5.225 20.391 1.00 91.06 189 GLN A C 1
ATOM 1504 O O . GLN A 1 189 ? -6.198 5.707 19.697 1.00 91.06 189 GLN A O 1
ATOM 1509 N N . GLN A 1 190 ? -7.372 3.919 20.392 1.00 91.06 190 GLN A N 1
ATOM 1510 C CA . GLN A 1 190 ? -6.637 2.955 19.577 1.00 91.06 190 GLN A CA 1
ATOM 1511 C C . GLN A 1 190 ? -6.838 3.200 18.073 1.00 91.06 190 GLN A C 1
ATOM 1513 O O . GLN A 1 190 ? -5.867 3.144 17.322 1.00 91.06 190 GLN A O 1
ATOM 1518 N N . MET A 1 191 ? -8.063 3.515 17.643 1.00 87.31 191 MET A N 1
ATOM 1519 C CA . MET A 1 191 ? -8.383 3.830 16.244 1.00 87.31 191 MET A CA 1
ATOM 1520 C C . MET A 1 191 ? -7.696 5.115 15.766 1.00 87.31 191 MET A C 1
ATOM 1522 O O . MET A 1 191 ? -7.181 5.162 14.652 1.00 87.31 191 MET A O 1
ATOM 1526 N N . LYS A 1 192 ? -7.584 6.129 16.636 1.00 82.44 192 LYS A N 1
ATOM 1527 C CA . LYS A 1 192 ? -6.842 7.369 16.347 1.00 82.44 192 LYS A CA 1
ATOM 1528 C C . LYS A 1 192 ? -5.329 7.164 16.261 1.00 82.44 192 LYS A C 1
ATOM 1530 O O . LYS A 1 192 ? -4.676 7.868 15.504 1.00 82.44 192 LYS A O 1
ATOM 1535 N N . GLY A 1 193 ? -4.772 6.234 17.039 1.00 66.50 193 GLY A N 1
ATOM 1536 C CA . GLY A 1 193 ? -3.336 5.928 17.037 1.00 66.50 193 GLY A CA 1
ATOM 1537 C C . GLY A 1 193 ? -2.878 5.013 15.895 1.00 66.50 193 GLY A C 1
ATOM 1538 O O . GLY A 1 193 ? -1.683 4.953 15.622 1.00 66.50 193 GLY A O 1
ATOM 1539 N N . GLY A 1 194 ? -3.806 4.291 15.256 1.00 58.81 194 GLY A N 1
ATOM 1540 C CA . GLY A 1 194 ? -3.541 3.411 14.108 1.00 58.81 194 GLY A CA 1
ATOM 1541 C C . GLY A 1 194 ? -3.760 4.053 12.731 1.00 58.81 194 GLY A C 1
ATOM 1542 O O . GLY A 1 194 ? -3.396 3.434 11.732 1.00 58.81 194 GLY A O 1
ATOM 1543 N N . CYS A 1 195 ? -4.341 5.261 12.693 1.00 45.59 195 CYS A N 1
ATOM 1544 C CA . CYS A 1 195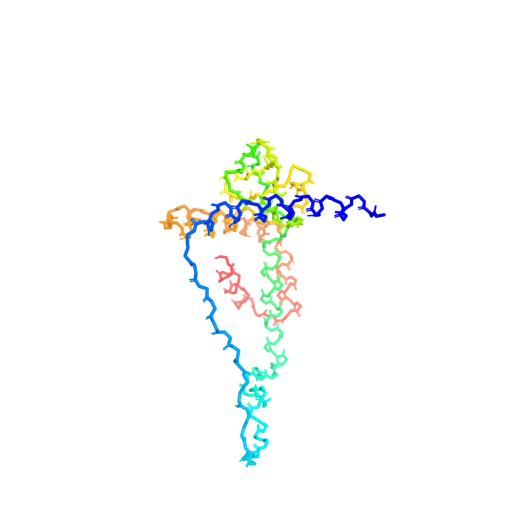 ? -4.522 6.088 11.496 1.00 45.59 195 CYS A CA 1
ATOM 1545 C C . CYS A 1 195 ? -3.368 7.089 11.343 1.00 45.59 195 CYS A C 1
ATOM 1547 O O . CYS A 1 195 ? -3.245 8.027 12.166 1.00 45.59 195 CYS A O 1
#

Organism: Cnephaeus nilssonii (NCBI:txid3371016)

Radius of gyration: 27.38 Å; chains: 1; bounding box: 72×51×54 Å

pLDDT: mean 80.36, std 19.89, range [31.41, 97.06]

InterPro domains:
  IPR002219 Protein kinase C-like, phorbol ester/diacylglycerol-binding domain [PF00130] (85-134)
  IPR002219 Protein kinase C-like, phorbol ester/diacylglycerol-binding domain [PS00479] (85-134)
  IPR002219 Protein kinase C-like, phorbol ester/diacylglycerol-binding domain [PS50081] (84-134)
  IPR002219 Protein kinase C-like, phorbol ester/diacylglycerol-binding domain [SM00109] (85-134)
  IPR020454 Diacylglycerol/phorbol-ester binding [PR00008] (82-96)
  IPR020454 Diacylglycerol/phorbol-ester binding [PR00008] (98-107)
  IPR020454 Diacylglycerol/phorbol-ester binding [PR00008] (111-122)
  IPR020454 Diacylglycerol/phorbol-ester binding [PR00008] (123-135)
  IPR027080 Protein Unc-13 [PTHR10480] (2-192)
  IPR046349 C1-like domain superfamily [SSF57889] (72-134)

Foldseek 3Di:
DDPVVVVVVVVVVVVVVVVVVVPPDDDDDDDDDDDDDDDDDDPPPPPPPPPVPPDPDDDPLRVLVVVLLVLLLCQLDPLVPADQFPKDQFFDPDFDAAPQPRHTQDDDGRSDIAGPQLGHTHHPVCRVVDSDRRLVSSLVVCVVVVVVVSNVVSVVVSVVSSVVSCVVCVVSLVVSCVVSVHDPVVSVVSSVVSD

Secondary structure (DSSP, 8-state):
--HHHHHHHHHHHHHHHHHHHTT-S-------------------------GGG-PPPPPHHHHHHHHHHHHHHHHHS-GGGPPPP-EEEE--SS-EE-TTT--EE-SSS--EEEETTT--EE-GGGGGG----HHHHHHHHHHHTT-HHHHHHHHHHHHHHHHHHHHH-HHHHHHHHHHTT--HHHHHHHHHHH-